Protein AF-0000000077142311 (afdb_homodimer)

Radius of gyration: 35.53 Å; Cα contacts (8 Å, |Δi|>4): 222; chains: 2; bounding box: 36×108×67 Å

Structure (mmCIF, N/CA/C/O backbone):
data_AF-0000000077142311-model_v1
#
loop_
_entity.id
_entity.type
_entity.pdbx_description
1 polymer 'Cell division protein ZapA'
#
loop_
_atom_site.group_PDB
_atom_site.id
_atom_site.type_symbol
_atom_site.label_atom_id
_atom_site.label_alt_id
_atom_site.label_comp_id
_atom_site.label_asym_id
_atom_site.label_entity_id
_atom_site.label_seq_id
_atom_site.pdbx_PDB_ins_code
_atom_site.Cartn_x
_atom_site.Cartn_y
_atom_site.Cartn_z
_atom_site.occupancy
_atom_site.B_iso_or_equiv
_atom_site.auth_seq_id
_atom_site.auth_comp_id
_atom_site.auth_asym_id
_atom_site.auth_atom_id
_atom_site.pdbx_PDB_model_num
ATOM 1 N N . MET A 1 1 ? -14.406 -30.891 8.492 1 47.28 1 MET A N 1
ATOM 2 C CA . MET A 1 1 ? -15.328 -30.344 7.5 1 47.28 1 MET A CA 1
ATOM 3 C C . MET A 1 1 ? -15.188 -31.078 6.168 1 47.28 1 MET A C 1
ATOM 5 O O . MET A 1 1 ? -14.109 -31.578 5.84 1 47.28 1 MET A O 1
ATOM 9 N N . GLU A 1 2 ? -16.188 -31.547 5.707 1 62.44 2 GLU A N 1
ATOM 10 C CA . GLU A 1 2 ? -16.156 -32.312 4.465 1 62.44 2 GLU A CA 1
ATOM 11 C C . GLU A 1 2 ? -15.633 -31.484 3.307 1 62.44 2 GLU A C 1
ATOM 13 O O . GLU A 1 2 ? -15.906 -30.281 3.227 1 62.44 2 GLU A O 1
ATOM 18 N N . LEU A 1 3 ? -14.5 -31.859 2.672 1 76.5 3 LEU A N 1
ATOM 19 C CA . LEU A 1 3 ? -13.969 -31.141 1.525 1 76.5 3 LEU A CA 1
ATOM 20 C C . LEU A 1 3 ? -14.992 -31.094 0.391 1 76.5 3 LEU A C 1
ATOM 22 O O . LEU A 1 3 ? -15.727 -32.062 0.173 1 76.5 3 LEU A O 1
ATOM 26 N N . ASN A 1 4 ? -15.289 -29.969 -0.163 1 83.31 4 ASN A N 1
ATOM 27 C CA . ASN A 1 4 ? -16.141 -29.781 -1.334 1 83.31 4 ASN A CA 1
ATOM 28 C C . ASN A 1 4 ? -15.469 -30.297 -2.604 1 83.31 4 ASN A C 1
ATOM 30 O O . ASN A 1 4 ? -14.258 -30.125 -2.783 1 83.31 4 ASN A O 1
ATOM 34 N N . LYS A 1 5 ? -16.281 -31.078 -3.32 1 90.31 5 LYS A N 1
ATOM 35 C CA . LYS A 1 5 ? -15.797 -31.562 -4.613 1 90.31 5 LYS A CA 1
ATOM 36 C C . LYS A 1 5 ? -16.281 -30.672 -5.746 1 90.31 5 LYS A C 1
ATOM 38 O O . LYS A 1 5 ? -17.469 -30.375 -5.852 1 90.31 5 LYS A O 1
ATOM 43 N N . VAL A 1 6 ? -15.352 -30.203 -6.52 1 90.94 6 VAL A N 1
ATOM 44 C CA . VAL A 1 6 ? -15.68 -29.344 -7.648 1 90.94 6 VAL A CA 1
ATOM 45 C C . VAL A 1 6 ? -15.078 -29.906 -8.93 1 90.94 6 VAL A C 1
ATOM 47 O O . VAL A 1 6 ? -13.898 -30.281 -8.961 1 90.94 6 VAL A O 1
ATOM 50 N N . THR A 1 7 ? -15.953 -30.094 -9.969 1 93.19 7 THR A N 1
ATOM 51 C CA . THR A 1 7 ? -15.469 -30.562 -11.266 1 93.19 7 THR A CA 1
ATOM 52 C C . THR A 1 7 ? -15.055 -29.391 -12.141 1 93.19 7 THR A C 1
ATOM 54 O O . THR A 1 7 ? -15.836 -28.453 -12.344 1 93.19 7 THR A O 1
ATOM 57 N N . VAL A 1 8 ? -13.781 -29.484 -12.609 1 92 8 VAL A N 1
ATOM 58 C CA . VAL A 1 8 ? -13.289 -28.406 -13.461 1 92 8 VAL A CA 1
ATOM 59 C C . VAL A 1 8 ? -12.656 -29 -14.719 1 92 8 VAL A C 1
ATOM 61 O O . VAL A 1 8 ? -12.305 -30.172 -14.75 1 92 8 VAL A O 1
ATOM 64 N N . ILE A 1 9 ? -12.695 -28.141 -15.781 1 91.94 9 ILE A N 1
ATOM 65 C CA . ILE A 1 9 ? -12.047 -28.531 -17.031 1 91.94 9 ILE A CA 1
ATOM 66 C C . ILE A 1 9 ? -10.797 -27.688 -17.234 1 91.94 9 ILE A C 1
ATOM 68 O O . ILE A 1 9 ? -10.875 -26.453 -17.297 1 91.94 9 ILE A O 1
ATOM 72 N N . ILE A 1 10 ? -9.648 -28.406 -17.266 1 91.19 10 ILE A N 1
ATOM 73 C CA . ILE A 1 10 ? -8.383 -27.719 -17.516 1 91.19 10 ILE A CA 1
ATOM 74 C C . ILE A 1 10 ? -7.688 -28.359 -18.719 1 91.19 10 ILE A C 1
ATOM 76 O O . ILE A 1 10 ? -7.441 -29.578 -18.719 1 91.19 10 ILE A O 1
ATOM 80 N N . ASN A 1 11 ? -7.32 -27.5 -19.703 1 87.88 11 ASN A N 1
ATOM 81 C CA . ASN A 1 11 ? -6.707 -27.953 -20.953 1 87.88 11 ASN A CA 1
ATOM 82 C C . ASN A 1 11 ? -7.465 -29.125 -21.547 1 87.88 11 ASN A C 1
ATOM 84 O O . ASN A 1 11 ? -6.859 -30.125 -21.953 1 87.88 11 ASN A O 1
ATOM 88 N N . GLY A 1 12 ? -8.766 -29.078 -21.531 1 86.81 12 GLY A N 1
ATOM 89 C CA . GLY A 1 12 ? -9.641 -30.047 -22.172 1 86.81 12 GLY A CA 1
ATOM 90 C C . GLY A 1 12 ? -9.836 -31.297 -21.344 1 86.81 12 GLY A C 1
ATOM 91 O O . GLY A 1 12 ? -10.594 -32.188 -21.734 1 86.81 12 GLY A O 1
ATOM 92 N N . ASN A 1 13 ? -9.195 -31.438 -20.203 1 88.75 13 ASN A N 1
ATOM 93 C CA . ASN A 1 13 ? -9.312 -32.594 -19.312 1 88.75 13 ASN A CA 1
ATOM 94 C C . ASN A 1 13 ? -10.164 -32.25 -18.078 1 88.75 13 ASN A C 1
ATOM 96 O O . ASN A 1 13 ? -10.062 -31.172 -17.531 1 88.75 13 ASN A O 1
ATOM 100 N N . GLU A 1 14 ? -10.906 -33.188 -17.75 1 91.88 14 GLU A N 1
ATOM 101 C CA . GLU A 1 14 ? -11.766 -33 -16.594 1 91.88 14 GLU A CA 1
ATOM 102 C C . GLU A 1 14 ? -11.062 -33.469 -15.312 1 91.88 14 GLU A C 1
ATOM 104 O O . GLU A 1 14 ? -10.438 -34.531 -15.289 1 91.88 14 GLU A O 1
ATOM 109 N N . TYR A 1 15 ? -11.164 -32.594 -14.258 1 89.38 15 TYR A N 1
ATOM 110 C CA . TYR A 1 15 ? -10.57 -32.875 -12.961 1 89.38 15 TYR A CA 1
ATOM 111 C C . TYR A 1 15 ? -11.578 -32.688 -11.836 1 89.38 15 TYR A C 1
ATOM 113 O O . TYR A 1 15 ? -12.391 -31.75 -11.883 1 89.38 15 TYR A O 1
ATOM 121 N N . ILE A 1 16 ? -11.453 -33.594 -10.883 1 90.69 16 ILE A N 1
ATOM 122 C CA . ILE A 1 16 ? -12.227 -33.406 -9.656 1 90.69 16 ILE A CA 1
ATOM 123 C C . ILE A 1 16 ? -11.312 -32.906 -8.539 1 90.69 16 ILE A C 1
ATOM 125 O O . ILE A 1 16 ? -10.391 -33.594 -8.117 1 90.69 16 ILE A O 1
ATOM 129 N N . LEU A 1 17 ? -11.594 -31.688 -8.133 1 88.88 17 LEU A N 1
ATOM 130 C CA . LEU A 1 17 ? -10.773 -31.078 -7.098 1 88.88 17 LEU A CA 1
ATOM 131 C C . LEU A 1 17 ? -11.492 -31.078 -5.754 1 88.88 17 LEU A C 1
ATOM 133 O O . LEU A 1 17 ? -12.695 -30.797 -5.684 1 88.88 17 LEU A O 1
ATOM 137 N N . LYS A 1 18 ? -10.797 -31.453 -4.723 1 87.5 18 LYS A N 1
ATOM 138 C CA . LYS A 1 18 ? -11.312 -31.391 -3.359 1 87.5 18 LYS A CA 1
ATOM 139 C C . LYS A 1 18 ? -10.711 -30.219 -2.594 1 87.5 18 LYS A C 1
ATOM 141 O O . LYS A 1 18 ? -9.484 -30.047 -2.586 1 87.5 18 LYS A O 1
ATOM 146 N N . SER A 1 19 ? -11.531 -29.438 -2.098 1 86.5 19 SER A N 1
ATOM 147 C CA . SER A 1 19 ? -11.031 -28.25 -1.412 1 86.5 19 SER A CA 1
ATOM 148 C C . SER A 1 19 ? -12 -27.781 -0.333 1 86.5 19 SER A C 1
ATOM 150 O O . SER A 1 19 ? -13.195 -28.078 -0.386 1 86.5 19 SER A O 1
ATOM 152 N N . ASP A 1 20 ? -11.477 -27.094 0.683 1 86.62 20 ASP A N 1
ATOM 153 C CA . ASP A 1 20 ? -12.312 -26.484 1.715 1 86.62 20 ASP A CA 1
ATOM 154 C C . ASP A 1 20 ? -12.742 -25.078 1.315 1 86.62 20 ASP A C 1
ATOM 156 O O . ASP A 1 20 ? -13.492 -24.422 2.039 1 86.62 20 ASP A O 1
ATOM 160 N N . TYR A 1 21 ? -12.344 -24.688 0.096 1 86.81 21 TYR A N 1
ATOM 161 C CA . TYR A 1 21 ? -12.695 -23.375 -0.406 1 86.81 21 TYR A CA 1
ATOM 162 C C . TYR A 1 21 ? -14.047 -23.391 -1.102 1 86.81 21 TYR A C 1
ATOM 164 O O . TYR A 1 21 ? -14.5 -24.438 -1.57 1 86.81 21 TYR A O 1
ATOM 172 N N . PRO A 1 22 ? -14.719 -22.219 -1.129 1 89.19 22 PRO A N 1
ATOM 173 C CA . PRO A 1 22 ? -15.953 -22.141 -1.912 1 89.19 22 PRO A CA 1
ATOM 174 C C . PRO A 1 22 ? -15.75 -22.531 -3.375 1 89.19 22 PRO A C 1
ATOM 176 O O . PRO A 1 22 ? -14.688 -22.266 -3.947 1 89.19 22 PRO A O 1
ATOM 179 N N . GLU A 1 23 ? -16.812 -23.109 -3.939 1 91.19 23 GLU A N 1
ATOM 180 C CA . GLU A 1 23 ? -16.766 -23.609 -5.309 1 91.19 23 GLU A CA 1
ATOM 181 C C . GLU A 1 23 ? -16.406 -22.5 -6.293 1 91.19 23 GLU A C 1
ATOM 183 O O . GLU A 1 23 ? -15.625 -22.719 -7.223 1 91.19 23 GLU A O 1
ATOM 188 N N . GLU A 1 24 ? -16.938 -21.344 -6.062 1 92.31 24 GLU A N 1
ATOM 189 C CA . GLU A 1 24 ? -16.703 -20.219 -6.961 1 92.31 24 GLU A CA 1
ATOM 190 C C . GLU A 1 24 ? -15.227 -19.875 -7.027 1 92.31 24 GLU A C 1
ATOM 192 O O . GLU A 1 24 ? -14.703 -19.578 -8.102 1 92.31 24 GLU A O 1
ATOM 197 N N . HIS A 1 25 ? -14.594 -19.953 -5.895 1 93.38 25 HIS A N 1
ATOM 198 C CA . HIS A 1 25 ? -13.164 -19.641 -5.824 1 93.38 25 HIS A CA 1
ATOM 199 C C . HIS A 1 25 ? -12.336 -20.672 -6.574 1 93.38 25 HIS A C 1
ATOM 201 O O . HIS A 1 25 ? -11.438 -20.328 -7.336 1 93.38 25 HIS A O 1
ATOM 207 N N . VAL A 1 26 ? -12.758 -21.906 -6.391 1 93.25 26 VAL A N 1
ATOM 208 C CA . VAL A 1 26 ? -12.047 -23 -7.039 1 93.25 26 VAL A CA 1
ATOM 209 C C . VAL A 1 26 ? -12.195 -22.891 -8.555 1 93.25 26 VAL A C 1
ATOM 211 O O . VAL A 1 26 ? -11.227 -23.062 -9.297 1 93.25 26 VAL A O 1
ATOM 214 N N . ILE A 1 27 ? -13.312 -22.562 -9.016 1 94.19 27 ILE A N 1
ATOM 215 C CA . ILE A 1 27 ? -13.594 -22.406 -10.438 1 94.19 27 ILE A CA 1
ATOM 216 C C . ILE A 1 27 ? -12.789 -21.25 -11.008 1 94.19 27 ILE A C 1
ATOM 218 O O . ILE A 1 27 ? -12.234 -21.359 -12.109 1 94.19 27 ILE A O 1
ATOM 222 N N . LYS A 1 28 ? -12.719 -20.219 -10.266 1 95.5 28 LYS A N 1
ATOM 223 C CA . LYS A 1 28 ? -11.945 -19.062 -10.688 1 95.5 28 LYS A CA 1
ATOM 224 C C . LYS A 1 28 ? -10.469 -19.422 -10.875 1 95.5 28 LYS A C 1
ATOM 226 O O . LYS A 1 28 ? -9.859 -19.031 -11.875 1 95.5 28 LYS A O 1
ATOM 231 N N . LEU A 1 29 ? -10 -20.094 -9.93 1 95.75 29 LEU A N 1
ATOM 232 C CA . LEU A 1 29 ? -8.609 -20.531 -10 1 95.75 29 LEU A CA 1
ATOM 233 C C . LEU A 1 29 ? -8.383 -21.453 -11.203 1 95.75 29 LEU A C 1
ATOM 235 O O . LEU A 1 29 ? -7.418 -21.266 -11.945 1 95.75 29 LEU A O 1
ATOM 239 N N . ALA A 1 30 ? -9.289 -22.406 -11.367 1 95.88 30 ALA A N 1
ATOM 240 C CA . ALA A 1 30 ? -9.18 -23.359 -12.477 1 95.88 30 ALA A CA 1
ATOM 241 C C . ALA A 1 30 ? -9.227 -22.641 -13.82 1 95.88 30 ALA A C 1
ATOM 243 O O . ALA A 1 30 ? -8.445 -22.953 -14.719 1 95.88 30 ALA A O 1
ATOM 244 N N . ASN A 1 31 ? -10.117 -21.719 -13.898 1 96.12 31 ASN A N 1
ATOM 245 C CA . ASN A 1 31 ? -10.242 -20.938 -15.125 1 96.12 31 ASN A CA 1
ATOM 246 C C . ASN A 1 31 ? -8.977 -20.156 -15.422 1 96.12 31 ASN A C 1
ATOM 248 O O . ASN A 1 31 ? -8.547 -20.062 -16.578 1 96.12 31 ASN A O 1
ATOM 252 N N . TYR A 1 32 ? -8.422 -19.547 -14.43 1 97.44 32 TYR A N 1
ATOM 253 C CA . TYR A 1 32 ? -7.191 -18.781 -14.594 1 97.44 32 TYR A CA 1
ATOM 254 C C . TYR A 1 32 ? -6.066 -19.672 -15.117 1 97.44 32 TYR A C 1
ATOM 256 O O . TYR A 1 32 ? -5.402 -19.328 -16.094 1 97.44 32 TYR A O 1
ATOM 264 N N . VAL A 1 33 ? -5.922 -20.812 -14.461 1 97.25 33 VAL A N 1
ATOM 265 C CA . VAL A 1 33 ? -4.871 -21.734 -14.859 1 97.25 33 VAL A CA 1
ATOM 266 C C . VAL A 1 33 ? -5.129 -22.234 -16.281 1 97.25 33 VAL A C 1
ATOM 268 O O . VAL A 1 33 ? -4.207 -22.312 -17.094 1 97.25 33 VAL A O 1
ATOM 271 N N . ASP A 1 34 ? -6.348 -22.594 -16.609 1 96.31 34 ASP A N 1
ATOM 272 C CA . ASP A 1 34 ? -6.723 -23.047 -17.938 1 96.31 34 ASP A CA 1
ATOM 273 C C . ASP A 1 34 ? -6.355 -22.016 -19 1 96.31 34 ASP A C 1
ATOM 275 O O . ASP A 1 34 ? -5.844 -22.359 -20.062 1 96.31 34 ASP A O 1
ATOM 279 N N . ASN A 1 35 ? -6.648 -20.781 -18.688 1 96.38 35 ASN A N 1
ATOM 280 C CA . ASN A 1 35 ? -6.34 -19.688 -19.625 1 96.38 35 ASN A CA 1
ATOM 281 C C . ASN A 1 35 ? -4.836 -19.562 -19.844 1 96.38 35 ASN A C 1
ATOM 283 O O . ASN A 1 35 ? -4.395 -19.344 -20.984 1 96.38 35 ASN A O 1
ATOM 287 N N . VAL A 1 36 ? -4.086 -19.625 -18.781 1 96.38 36 VAL A N 1
ATOM 288 C CA . VAL A 1 36 ? -2.633 -19.547 -18.891 1 96.38 36 VAL A CA 1
ATOM 289 C C . VAL A 1 36 ? -2.125 -20.672 -19.797 1 96.38 36 VAL A C 1
ATOM 291 O O . VAL A 1 36 ? -1.324 -20.422 -20.703 1 96.38 36 VAL A O 1
ATOM 294 N N . ILE A 1 37 ? -2.615 -21.828 -19.594 1 95.62 37 ILE A N 1
ATOM 295 C CA . ILE A 1 37 ? -2.188 -23 -20.344 1 95.62 37 ILE A CA 1
ATOM 296 C C . ILE A 1 37 ? -2.582 -22.844 -21.812 1 95.62 37 ILE A C 1
ATOM 298 O O . ILE A 1 37 ? -1.791 -23.141 -22.703 1 95.62 37 ILE A O 1
ATOM 302 N N . LYS A 1 38 ? -3.768 -22.422 -22.031 1 93.88 38 LYS A N 1
ATOM 303 C CA . LYS A 1 38 ? -4.25 -22.203 -23.391 1 93.88 38 LYS A CA 1
ATOM 304 C C . LYS A 1 38 ? -3.377 -21.203 -24.141 1 93.88 38 LYS A C 1
ATOM 306 O O . LYS A 1 38 ? -3.018 -21.422 -25.297 1 93.88 38 LYS A O 1
ATOM 311 N N . GLU A 1 39 ? -3.08 -20.172 -23.516 1 94.5 39 GLU A N 1
ATOM 312 C CA . GLU A 1 39 ? -2.211 -19.156 -24.109 1 94.5 39 GLU A CA 1
ATOM 313 C C . GLU A 1 39 ? -0.845 -19.75 -24.469 1 94.5 39 GLU A C 1
ATOM 315 O O . GLU A 1 39 ? -0.313 -19.484 -25.547 1 94.5 39 GLU A O 1
ATOM 320 N N . LEU A 1 40 ? -0.291 -20.516 -23.547 1 93.62 40 LEU A N 1
ATOM 321 C CA . LEU A 1 40 ? 1.007 -21.141 -23.766 1 93.62 40 LEU A CA 1
ATOM 322 C C . LEU A 1 40 ? 0.946 -22.125 -24.922 1 93.62 40 LEU A C 1
ATOM 324 O O . LEU A 1 40 ? 1.859 -22.172 -25.75 1 93.62 40 LEU A O 1
ATOM 328 N N . SER A 1 41 ? -0.11 -22.906 -24.922 1 91.69 41 SER A N 1
ATOM 329 C CA . SER A 1 41 ? -0.266 -23.922 -25.953 1 91.69 41 SER A CA 1
ATOM 330 C C . SER A 1 41 ? -0.372 -23.297 -27.344 1 91.69 41 SER A C 1
ATOM 332 O O . SER A 1 41 ? 0.065 -23.891 -28.328 1 91.69 41 SER A O 1
ATOM 334 N N . GLN A 1 42 ? -1.003 -22.156 -27.438 1 91.31 42 GLN A N 1
ATOM 335 C CA . GLN A 1 42 ? -1.135 -21.438 -28.688 1 91.31 42 GLN A CA 1
ATOM 336 C C . GLN A 1 42 ? 0.215 -20.906 -29.156 1 91.31 42 GLN A C 1
ATOM 338 O O . GLN A 1 42 ? 0.467 -20.828 -30.359 1 91.31 42 GLN A O 1
ATOM 343 N N . ASN A 1 43 ? 1.062 -20.594 -28.281 1 88.06 43 ASN A N 1
ATOM 344 C CA . ASN A 1 43 ? 2.354 -19.984 -28.594 1 88.06 43 ASN A CA 1
ATOM 345 C C . ASN A 1 43 ? 3.422 -21.047 -28.844 1 88.06 43 ASN A C 1
ATOM 347 O O . ASN A 1 43 ? 4.402 -20.797 -29.547 1 88.06 43 ASN A O 1
ATOM 351 N N . TYR A 1 44 ? 3.186 -22.156 -28.188 1 86.44 44 TYR A N 1
ATOM 352 C CA . TYR A 1 44 ? 4.148 -23.25 -28.297 1 86.44 44 TYR A CA 1
ATOM 353 C C . TYR A 1 44 ? 3.457 -24.547 -28.688 1 86.44 44 TYR A C 1
ATOM 355 O O . TYR A 1 44 ? 2.973 -25.281 -27.828 1 86.44 44 TYR A O 1
ATOM 363 N N . GLU A 1 45 ? 3.498 -24.953 -29.938 1 84.56 45 GLU A N 1
ATOM 364 C CA . GLU A 1 45 ? 2.732 -26.078 -30.469 1 84.56 45 GLU A CA 1
ATOM 365 C C . GLU A 1 45 ? 3.418 -27.406 -30.156 1 84.56 45 GLU A C 1
ATOM 367 O O . GLU A 1 45 ? 2.768 -28.453 -30.125 1 84.56 45 GLU A O 1
ATOM 372 N N . LYS A 1 46 ? 4.672 -27.312 -29.781 1 87.69 46 LYS A N 1
ATOM 373 C CA . LYS A 1 46 ? 5.402 -28.578 -29.703 1 87.69 46 LYS A CA 1
ATOM 374 C C . LYS A 1 46 ? 5.543 -29.031 -28.25 1 87.69 46 LYS A C 1
ATOM 376 O O . LYS A 1 46 ? 6.074 -30.109 -27.984 1 87.69 46 LYS A O 1
ATOM 381 N N . LEU A 1 47 ? 4.922 -28.344 -27.359 1 87.69 47 LEU A N 1
ATOM 382 C CA . LEU A 1 47 ? 5.121 -28.688 -25.953 1 87.69 47 LEU A CA 1
ATOM 383 C C . LEU A 1 47 ? 4.148 -29.781 -25.516 1 87.69 47 LEU A C 1
ATOM 385 O O . LEU A 1 47 ? 2.982 -29.781 -25.922 1 87.69 47 LEU A O 1
ATOM 389 N N . SER A 1 48 ? 4.672 -30.656 -24.766 1 88.69 48 SER A N 1
ATOM 390 C CA . SER A 1 48 ? 3.83 -31.688 -24.156 1 88.69 48 SER A CA 1
ATOM 391 C C . SER A 1 48 ? 2.934 -31.094 -23.078 1 88.69 48 SER A C 1
ATOM 393 O O . SER A 1 48 ? 3.158 -29.969 -22.625 1 88.69 48 SER A O 1
ATOM 395 N N . GLN A 1 49 ? 1.877 -31.844 -22.734 1 87.69 49 GLN A N 1
ATOM 396 C CA . GLN A 1 49 ? 0.983 -31.422 -21.656 1 87.69 49 GLN A CA 1
ATOM 397 C C . GLN A 1 49 ? 1.757 -31.156 -20.375 1 87.69 49 GLN A C 1
ATOM 399 O O . GLN A 1 49 ? 1.478 -30.188 -19.656 1 87.69 49 GLN A O 1
ATOM 404 N N . MET A 1 50 ? 2.688 -32 -20.094 1 88.31 50 MET A N 1
ATOM 405 C CA . MET A 1 50 ? 3.504 -31.859 -18.891 1 88.31 50 MET A CA 1
ATOM 406 C C . MET A 1 50 ? 4.324 -30.562 -18.953 1 88.31 50 MET A C 1
ATOM 408 O O . MET A 1 50 ? 4.391 -29.828 -17.969 1 88.31 50 MET A O 1
ATOM 412 N N . GLN A 1 51 ? 4.941 -30.359 -20.062 1 88.75 51 GLN A N 1
ATOM 413 C CA . GLN A 1 51 ? 5.734 -29.156 -20.25 1 88.75 51 GLN A CA 1
ATOM 414 C C . GLN A 1 51 ? 4.867 -27.906 -20.109 1 88.75 51 GLN A C 1
ATOM 416 O O . GLN A 1 51 ? 5.301 -26.906 -19.531 1 88.75 51 GLN A O 1
ATOM 421 N N . LEU A 1 52 ? 3.676 -27.953 -20.641 1 91.19 52 LEU A N 1
ATOM 422 C CA . LEU A 1 52 ? 2.748 -26.828 -20.547 1 91.19 52 LEU A CA 1
ATOM 423 C C . LEU A 1 52 ? 2.389 -26.531 -19.094 1 91.19 52 LEU A C 1
ATOM 425 O O . LEU A 1 52 ? 2.379 -25.375 -18.672 1 91.19 52 LEU A O 1
ATOM 429 N N . LEU A 1 53 ? 2.088 -27.562 -18.359 1 92.81 53 LEU A N 1
ATOM 430 C CA . LEU A 1 53 ? 1.741 -27.422 -16.938 1 92.81 53 LEU A CA 1
ATOM 431 C C . LEU A 1 53 ? 2.906 -26.828 -16.156 1 92.81 53 LEU A C 1
ATOM 433 O O . LEU A 1 53 ? 2.711 -25.953 -15.312 1 92.81 53 LEU A O 1
ATOM 437 N N . LEU A 1 54 ? 4.086 -27.281 -16.453 1 91.75 54 LEU A N 1
A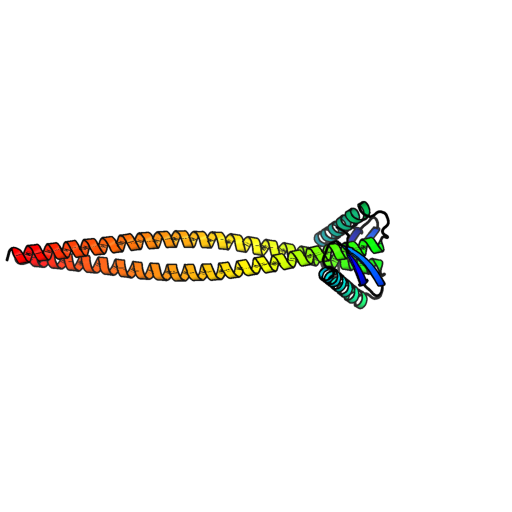TOM 438 C CA . LEU A 1 54 ? 5.277 -26.781 -15.773 1 91.75 54 LEU A CA 1
ATOM 439 C C . LEU A 1 54 ? 5.496 -25.312 -16.078 1 91.75 54 LEU A C 1
ATOM 441 O O . LEU A 1 54 ? 5.715 -24.5 -15.172 1 91.75 54 LEU A O 1
ATOM 445 N N . LEU A 1 55 ? 5.473 -24.969 -17.344 1 92.38 55 LEU A N 1
ATOM 446 C CA . LEU A 1 55 ? 5.66 -23.594 -17.766 1 92.38 55 LEU A CA 1
ATOM 447 C C . LEU A 1 55 ? 4.59 -22.688 -17.156 1 92.38 55 LEU A C 1
ATOM 449 O O . LEU A 1 55 ? 4.875 -21.547 -16.781 1 92.38 55 LEU A O 1
ATOM 453 N N . SER A 1 56 ? 3.348 -23.188 -17.125 1 95.56 56 SER A N 1
ATOM 454 C CA . SER A 1 56 ? 2.264 -22.438 -16.516 1 95.56 56 SER A CA 1
ATOM 455 C C . SER A 1 56 ? 2.562 -22.156 -15.047 1 95.56 56 SER A C 1
ATOM 457 O O . SER A 1 56 ? 2.379 -21.016 -14.578 1 95.56 56 SER A O 1
ATOM 459 N N . SER A 1 57 ? 3.014 -23.156 -14.32 1 96.62 57 SER A N 1
ATOM 460 C CA . SER A 1 57 ? 3.383 -22.984 -12.914 1 96.62 57 SER A CA 1
ATOM 461 C C . SER A 1 57 ? 4.477 -21.938 -12.75 1 96.62 57 SER A C 1
ATOM 463 O O . SER A 1 57 ? 4.398 -21.094 -11.859 1 96.62 57 SER A O 1
ATOM 465 N N . LEU A 1 58 ? 5.453 -22 -13.602 1 95.44 58 LEU A N 1
ATOM 466 C CA . LEU A 1 58 ? 6.562 -21.047 -13.555 1 95.44 58 LEU A CA 1
ATOM 467 C C . LEU A 1 58 ? 6.078 -19.625 -13.852 1 95.44 58 LEU A C 1
ATOM 469 O O . LEU A 1 58 ? 6.484 -18.688 -13.18 1 95.44 58 LEU A O 1
ATOM 473 N N . ASN A 1 59 ? 5.242 -19.516 -14.82 1 94.94 59 ASN A N 1
ATOM 474 C CA . ASN A 1 59 ? 4.699 -18.219 -15.188 1 94.94 59 ASN A CA 1
ATOM 475 C C . ASN A 1 59 ? 3.84 -17.641 -14.062 1 94.94 59 ASN A C 1
ATOM 477 O O . ASN A 1 59 ? 3.947 -16.453 -13.75 1 94.94 59 ASN A O 1
ATOM 481 N N . ILE A 1 60 ? 3.004 -18.453 -13.523 1 97.38 60 ILE A N 1
ATOM 482 C CA . ILE A 1 60 ? 2.158 -18.016 -12.422 1 97.38 60 ILE A CA 1
ATOM 483 C C . ILE A 1 60 ? 3.027 -17.625 -11.227 1 97.38 60 ILE A C 1
ATOM 485 O O . ILE A 1 60 ? 2.766 -16.641 -10.555 1 97.38 60 ILE A O 1
ATOM 489 N N . ALA A 1 61 ? 4.078 -18.406 -10.945 1 97.31 61 ALA A N 1
ATOM 490 C CA . ALA A 1 61 ? 5.031 -18.094 -9.883 1 97.31 61 ALA A CA 1
ATOM 491 C C . ALA A 1 61 ? 5.691 -16.734 -10.125 1 97.31 61 ALA A C 1
ATOM 493 O O . ALA A 1 61 ? 5.871 -15.953 -9.188 1 97.31 61 ALA A O 1
ATOM 494 N N . ASP A 1 62 ? 6.02 -16.469 -11.32 1 96.12 62 ASP A N 1
ATOM 495 C CA . ASP A 1 62 ? 6.613 -15.18 -11.68 1 96.12 62 ASP A CA 1
ATOM 496 C C . ASP A 1 62 ? 5.668 -14.023 -11.344 1 96.12 62 ASP A C 1
ATOM 498 O O . ASP A 1 62 ? 6.074 -13.039 -10.734 1 96.12 62 ASP A O 1
ATOM 502 N N . GLU A 1 63 ? 4.422 -14.18 -11.75 1 96.81 63 GLU A N 1
ATOM 503 C CA . GLU A 1 63 ? 3.412 -13.172 -11.445 1 96.81 63 GLU A CA 1
ATOM 504 C C . GLU A 1 63 ? 3.252 -12.992 -9.938 1 96.81 63 GLU A C 1
ATOM 506 O O . GLU A 1 63 ? 3.094 -11.875 -9.453 1 96.81 63 GLU A O 1
ATOM 511 N N . LEU A 1 64 ? 3.287 -14.078 -9.281 1 97.75 64 LEU A N 1
ATOM 512 C CA . LEU A 1 64 ? 3.189 -14.047 -7.824 1 97.75 64 LEU A CA 1
ATOM 513 C C . LEU A 1 64 ? 4.34 -13.25 -7.219 1 97.75 64 LEU A C 1
ATOM 515 O O . LEU A 1 64 ? 4.117 -12.383 -6.367 1 97.75 64 LEU A O 1
ATOM 519 N N . PHE A 1 65 ? 5.562 -13.516 -7.648 1 97.19 65 PHE A N 1
ATOM 520 C CA . PHE A 1 65 ? 6.73 -12.828 -7.113 1 97.19 65 PHE A CA 1
ATOM 521 C C . PHE A 1 65 ? 6.66 -11.336 -7.41 1 97.19 65 PHE A C 1
ATOM 523 O O . PHE A 1 65 ? 7.004 -10.516 -6.562 1 97.19 65 PHE A O 1
ATOM 530 N N . ILE A 1 66 ? 6.176 -11.023 -8.586 1 96.12 66 ILE A N 1
ATOM 531 C CA . ILE A 1 66 ? 6.004 -9.625 -8.961 1 96.12 66 ILE A CA 1
ATOM 532 C C . ILE A 1 66 ? 4.98 -8.969 -8.039 1 96.12 66 ILE A C 1
ATOM 534 O O . ILE A 1 66 ? 5.211 -7.871 -7.527 1 96.12 66 ILE A O 1
ATOM 538 N N . ALA A 1 67 ? 3.855 -9.656 -7.836 1 97.19 67 ALA A N 1
ATOM 539 C CA . ALA A 1 67 ? 2.805 -9.141 -6.965 1 97.19 67 ALA A CA 1
ATOM 540 C C . ALA A 1 67 ? 3.324 -8.93 -5.547 1 97.19 67 ALA A C 1
ATOM 542 O O . ALA A 1 67 ? 3.006 -7.922 -4.906 1 97.19 67 ALA A O 1
ATOM 543 N N . LYS A 1 68 ? 4.098 -9.836 -5.07 1 96.81 68 LYS A N 1
ATOM 544 C CA . LYS A 1 68 ? 4.652 -9.734 -3.725 1 96.81 68 LYS A CA 1
ATOM 545 C C . LYS A 1 68 ? 5.621 -8.562 -3.617 1 96.81 68 LYS A C 1
ATOM 547 O O . LYS A 1 68 ? 5.633 -7.852 -2.609 1 96.81 68 LYS A O 1
ATOM 552 N N . GLU A 1 69 ? 6.41 -8.398 -4.613 1 96.5 69 GLU A N 1
ATOM 553 C CA . GLU A 1 69 ? 7.324 -7.262 -4.633 1 96.5 69 GLU A CA 1
ATOM 554 C C . GLU A 1 69 ? 6.562 -5.938 -4.637 1 96.5 69 GLU A C 1
ATOM 556 O O . GLU A 1 69 ? 6.945 -4.996 -3.941 1 96.5 69 GLU A O 1
ATOM 561 N N . GLU A 1 70 ? 5.559 -5.898 -5.445 1 96.62 70 GLU A N 1
ATOM 562 C CA . GLU A 1 70 ? 4.703 -4.715 -5.473 1 96.62 70 GLU A CA 1
ATOM 563 C C . GLU A 1 70 ? 4.086 -4.445 -4.102 1 96.62 70 GLU A C 1
ATOM 565 O O . GLU A 1 70 ? 4.035 -3.299 -3.652 1 96.62 70 GLU A O 1
ATOM 570 N N . ASN A 1 71 ? 3.604 -5.461 -3.535 1 96.94 71 ASN A N 1
ATOM 571 C CA . ASN A 1 71 ? 3.037 -5.352 -2.195 1 96.94 71 ASN A CA 1
ATOM 572 C C . ASN A 1 71 ? 4.035 -4.742 -1.214 1 96.94 71 ASN A C 1
ATOM 574 O O . ASN A 1 71 ? 3.688 -3.842 -0.448 1 96.94 71 ASN A O 1
ATOM 578 N N . ASN A 1 72 ? 5.23 -5.219 -1.245 1 97 72 ASN A N 1
ATOM 579 C CA . ASN A 1 72 ? 6.273 -4.715 -0.359 1 97 72 ASN A CA 1
ATOM 580 C C . ASN A 1 72 ? 6.559 -3.238 -0.611 1 97 72 ASN A C 1
ATOM 582 O O . ASN A 1 72 ? 6.734 -2.467 0.332 1 97 72 ASN A O 1
ATOM 586 N N . ALA A 1 73 ? 6.613 -2.855 -1.84 1 97 73 ALA A N 1
ATOM 587 C CA . ALA A 1 73 ? 6.863 -1.463 -2.201 1 97 73 ALA A CA 1
ATOM 588 C C . ALA A 1 73 ? 5.75 -0.555 -1.69 1 97 73 ALA A C 1
ATOM 590 O O . ALA A 1 73 ? 6.016 0.51 -1.128 1 97 73 ALA A O 1
ATOM 591 N N . ILE A 1 74 ? 4.531 -0.988 -1.833 1 96.88 74 ILE A N 1
ATOM 592 C CA . ILE A 1 74 ? 3.381 -0.192 -1.416 1 96.88 74 ILE A CA 1
ATOM 593 C C . ILE A 1 74 ? 3.35 -0.09 0.107 1 96.88 74 ILE A C 1
ATOM 595 O O . ILE A 1 74 ? 3.031 0.966 0.658 1 96.88 74 ILE A O 1
ATOM 599 N N . LYS A 1 75 ? 3.691 -1.156 0.711 1 97 75 LYS A N 1
ATOM 600 C CA . LYS A 1 75 ? 3.725 -1.159 2.17 1 97 75 LYS A CA 1
ATOM 601 C C . LYS A 1 75 ? 4.762 -0.17 2.699 1 97 75 LYS A C 1
ATOM 603 O O . LYS A 1 75 ? 4.52 0.518 3.693 1 97 75 LYS A O 1
ATOM 608 N N . LYS A 1 76 ? 5.891 -0.144 2.076 1 97.56 76 LYS A N 1
ATOM 609 C CA . LYS A 1 76 ? 6.918 0.821 2.455 1 97.56 76 LYS A CA 1
ATOM 610 C C . LYS A 1 76 ? 6.414 2.252 2.293 1 97.56 76 LYS A C 1
ATOM 612 O O . LYS A 1 76 ? 6.641 3.098 3.162 1 97.56 76 LYS A O 1
ATOM 617 N N . GLU A 1 77 ? 5.773 2.482 1.173 1 97.19 77 GLU A N 1
ATOM 618 C CA . GLU A 1 77 ? 5.188 3.799 0.94 1 97.19 77 GLU A CA 1
ATOM 619 C C . GLU A 1 77 ? 4.148 4.137 2.006 1 97.19 77 GLU A C 1
ATOM 621 O O . GLU A 1 77 ? 4.098 5.266 2.496 1 97.19 77 GLU A O 1
ATOM 626 N N . LEU A 1 78 ? 3.346 3.209 2.293 1 96.88 78 LEU A N 1
ATOM 627 C CA . LEU A 1 78 ? 2.312 3.385 3.309 1 96.88 78 LEU A CA 1
ATOM 628 C C . LEU A 1 78 ? 2.928 3.766 4.648 1 96.88 78 LEU A C 1
ATOM 630 O O . LEU A 1 78 ? 2.443 4.676 5.324 1 96.88 78 LEU A O 1
ATOM 634 N N . LEU A 1 79 ? 3.979 3.08 5.02 1 97 79 LEU A N 1
ATOM 635 C CA . LEU A 1 79 ? 4.656 3.363 6.281 1 97 79 LEU A CA 1
ATOM 636 C C . LEU A 1 79 ? 5.215 4.781 6.289 1 97 79 LEU A C 1
ATOM 638 O O . LEU A 1 79 ? 5.102 5.488 7.293 1 97 79 LEU A O 1
ATOM 642 N N . SER A 1 80 ? 5.801 5.164 5.188 1 97.75 80 SER A N 1
ATOM 643 C CA . SER A 1 80 ? 6.34 6.516 5.066 1 97.75 80 SER A CA 1
ATOM 644 C C . SER A 1 80 ? 5.242 7.562 5.223 1 97.75 80 SER A C 1
ATOM 646 O O . SER A 1 80 ? 5.438 8.57 5.902 1 97.75 80 SER A O 1
ATOM 648 N N . LEU A 1 81 ? 4.113 7.359 4.637 1 97.06 81 LEU A N 1
ATOM 649 C CA . LEU A 1 81 ? 2.996 8.297 4.715 1 97.06 81 LEU A CA 1
ATOM 650 C C . LEU A 1 81 ? 2.451 8.375 6.137 1 97.06 81 LEU A C 1
ATOM 652 O O . LEU A 1 81 ? 2.084 9.461 6.602 1 97.06 81 LEU A O 1
ATOM 656 N N . LYS A 1 82 ? 2.42 7.242 6.793 1 97.62 82 LYS A N 1
ATOM 657 C CA . LYS A 1 82 ? 1.963 7.223 8.18 1 97.62 82 LYS A CA 1
ATOM 658 C C . LYS A 1 82 ? 2.875 8.062 9.07 1 97.62 82 LYS A C 1
ATOM 660 O O . LYS A 1 82 ? 2.398 8.789 9.945 1 97.62 82 LYS A O 1
ATOM 665 N N . VAL A 1 83 ? 4.164 7.969 8.859 1 98 83 VAL A N 1
ATOM 666 C CA . VAL A 1 83 ? 5.133 8.773 9.594 1 98 83 VAL A CA 1
ATOM 667 C C . VAL A 1 83 ? 4.902 10.258 9.305 1 98 83 VAL A C 1
ATOM 669 O O . VAL A 1 83 ? 4.867 11.078 10.227 1 98 83 VAL A O 1
ATOM 672 N N . GLU A 1 84 ? 4.73 10.578 8.008 1 98.25 84 GLU A N 1
ATOM 673 C CA . GLU A 1 84 ? 4.469 11.961 7.605 1 98.25 84 GLU A CA 1
ATOM 674 C C . GLU A 1 84 ? 3.201 12.492 8.266 1 98.25 84 GLU A C 1
ATOM 676 O O . GLU A 1 84 ? 3.168 13.641 8.711 1 98.25 84 GLU A O 1
ATOM 681 N N . LEU A 1 85 ? 2.189 11.719 8.273 1 97.88 85 LEU A N 1
ATOM 682 C CA . LEU A 1 85 ? 0.929 12.117 8.891 1 97.88 85 LEU A CA 1
ATOM 683 C C . LEU A 1 85 ? 1.128 12.445 10.367 1 97.88 85 LEU A C 1
ATOM 685 O O . LEU A 1 85 ? 0.588 13.438 10.867 1 97.88 85 LEU A O 1
ATOM 689 N N . GLU A 1 86 ? 1.897 11.633 11.023 1 98.19 86 GLU A N 1
ATOM 690 C CA . GLU A 1 86 ? 2.195 11.867 12.43 1 98.19 86 GLU A CA 1
ATOM 691 C C . GLU A 1 86 ? 2.934 13.188 12.625 1 98.19 86 GLU A C 1
ATOM 693 O O . GLU A 1 86 ? 2.652 13.93 13.57 1 98.19 86 GLU A O 1
ATOM 698 N N . GLU A 1 87 ? 3.875 13.422 11.766 1 98.25 87 GLU A N 1
ATOM 699 C CA . GLU A 1 87 ? 4.613 14.68 11.805 1 98.25 87 GLU A CA 1
ATOM 700 C C . GLU A 1 87 ? 3.682 15.875 11.602 1 98.25 87 GLU A C 1
ATOM 702 O O . GLU A 1 87 ? 3.799 16.891 12.297 1 98.25 87 GLU A O 1
ATOM 707 N N . LYS A 1 88 ? 2.791 15.773 10.641 1 98.5 88 LYS A N 1
ATOM 708 C CA . LYS A 1 88 ? 1.832 16.844 10.391 1 98.5 88 LYS A CA 1
ATOM 709 C C . LYS A 1 88 ? 0.924 17.062 11.602 1 98.5 88 LYS A C 1
ATOM 711 O O . LYS A 1 88 ? 0.614 18.188 11.961 1 98.5 88 LYS A O 1
ATOM 716 N N . ASN A 1 89 ? 0.484 16.016 12.25 1 98.56 89 ASN A N 1
ATOM 717 C CA . ASN A 1 89 ? -0.321 16.094 13.461 1 98.56 89 ASN A CA 1
ATOM 718 C C . ASN A 1 89 ? 0.422 16.828 14.578 1 98.56 89 ASN A C 1
ATOM 720 O O . ASN A 1 89 ? -0.163 17.641 15.289 1 98.56 89 ASN A O 1
ATOM 724 N N . ARG A 1 90 ? 1.705 16.516 14.727 1 98.56 90 ARG A N 1
ATOM 725 C CA . ARG A 1 90 ? 2.525 17.203 15.719 1 98.56 90 ARG A CA 1
ATOM 726 C C . ARG A 1 90 ? 2.619 18.703 15.422 1 98.56 90 ARG A C 1
ATOM 728 O O . ARG A 1 90 ? 2.473 19.531 16.328 1 98.56 90 ARG A O 1
ATOM 735 N N . TYR A 1 91 ? 2.818 19.031 14.18 1 98.75 91 TYR A N 1
ATOM 736 C CA . TYR A 1 91 ? 2.928 20.422 13.766 1 98.75 91 TYR A CA 1
ATOM 737 C C . TYR A 1 91 ? 1.619 21.172 14 1 98.75 91 TYR A C 1
ATOM 739 O O . TYR A 1 91 ? 1.623 22.328 14.445 1 98.75 91 TYR A O 1
ATOM 747 N N . ILE A 1 92 ? 0.561 20.5 13.68 1 98.75 92 ILE A N 1
ATOM 748 C CA . ILE A 1 92 ? -0.763 21.078 13.891 1 98.75 92 ILE A CA 1
ATOM 749 C C . ILE A 1 92 ? -0.956 21.406 15.367 1 98.75 92 ILE A C 1
ATOM 751 O O . ILE A 1 92 ? -1.376 22.516 15.711 1 98.75 92 ILE A O 1
ATOM 755 N N . LYS A 1 93 ? -0.599 20.5 16.219 1 98.75 93 LYS A N 1
ATOM 756 C CA . LYS A 1 93 ? -0.721 20.719 17.656 1 98.75 93 LYS A CA 1
ATOM 757 C C . LYS A 1 93 ? 0.11 21.922 18.094 1 98.75 93 LYS A C 1
ATOM 759 O O . LYS A 1 93 ? -0.353 22.75 18.891 1 98.75 93 LYS A O 1
ATOM 764 N N . GLN A 1 94 ? 1.312 22.016 17.594 1 98.75 94 GLN A N 1
ATOM 765 C CA . GLN A 1 94 ? 2.197 23.141 17.891 1 98.75 94 GLN A CA 1
ATOM 766 C C . GLN A 1 94 ? 1.579 24.469 17.438 1 98.75 94 GLN A C 1
ATOM 768 O O . GLN A 1 94 ? 1.579 25.438 18.188 1 98.75 94 GLN A O 1
ATOM 773 N N . LEU A 1 95 ? 1.068 24.469 16.25 1 98.62 95 LEU A N 1
ATOM 774 C CA . LEU A 1 95 ? 0.457 25.672 15.695 1 98.62 95 LEU A CA 1
ATOM 775 C C . LEU A 1 95 ? -0.759 26.094 16.516 1 98.62 95 LEU A C 1
ATOM 777 O O . LEU A 1 95 ? -0.953 27.281 16.797 1 98.62 95 LEU A O 1
ATOM 781 N N . GLU A 1 96 ? -1.571 25.094 16.875 1 98.75 96 GLU A N 1
ATOM 782 C CA . GLU A 1 96 ? -2.752 25.359 17.703 1 98.75 96 GLU A CA 1
ATOM 783 C C . GLU A 1 96 ? -2.365 25.969 19.047 1 98.75 96 GLU A C 1
ATOM 785 O O . GLU A 1 96 ? -3.012 26.906 19.516 1 98.75 96 GLU A O 1
ATOM 790 N N . GLU A 1 97 ? -1.325 25.391 19.672 1 98.69 97 GLU A N 1
ATOM 791 C CA . GLU A 1 97 ? -0.83 25.906 20.938 1 98.69 97 GLU A CA 1
ATOM 792 C C . GLU A 1 97 ? -0.308 27.328 20.797 1 98.69 97 GLU A C 1
ATOM 794 O O . GLU A 1 97 ? -0.633 28.203 21.609 1 98.69 97 GLU A O 1
ATOM 799 N N . GLU A 1 98 ? 0.507 27.625 19.766 1 98.75 98 GLU A N 1
ATOM 800 C CA . GLU A 1 98 ? 1.042 28.953 19.516 1 98.75 98 GLU A CA 1
ATOM 801 C C . GLU A 1 98 ? -0.078 29.953 19.25 1 98.75 98 GLU A C 1
ATOM 803 O O . GLU A 1 98 ? -0.027 31.094 19.734 1 98.75 98 GLU A O 1
ATOM 808 N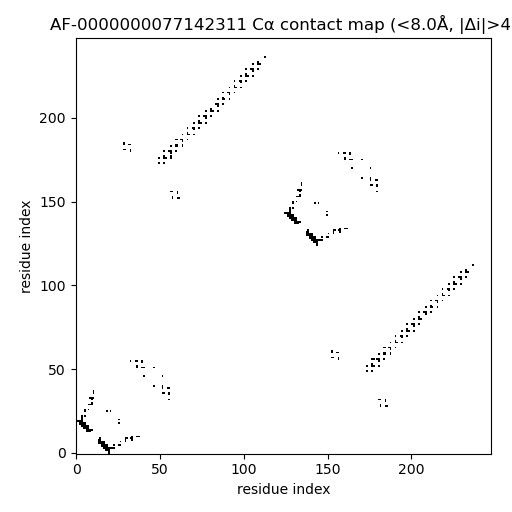 N . LEU A 1 99 ? -1.024 29.531 18.516 1 98.44 99 LEU A N 1
ATOM 809 C CA . LEU A 1 99 ? -2.172 30.375 18.219 1 98.44 99 LEU A CA 1
ATOM 810 C C . LEU A 1 99 ? -2.928 30.734 19.5 1 98.44 99 LEU A C 1
ATOM 812 O O . LEU A 1 99 ? -3.277 31.891 19.719 1 98.44 99 LEU A O 1
ATOM 816 N N . SER A 1 100 ? -3.18 29.719 20.297 1 98.75 100 SER A N 1
ATOM 817 C CA . SER A 1 100 ? -3.861 29.922 21.562 1 98.75 100 SER A CA 1
ATOM 818 C C . SER A 1 100 ? -3.107 30.922 22.438 1 98.75 100 SER A C 1
ATOM 820 O O . SER A 1 100 ? -3.705 31.844 22.984 1 98.75 100 SER A O 1
ATOM 822 N N . LYS A 1 101 ? -1.804 30.766 22.531 1 98.69 101 LYS A N 1
ATOM 823 C CA . LYS A 1 101 ? -0.958 31.656 23.328 1 98.69 101 LYS A CA 1
ATOM 824 C C . LYS A 1 101 ? -1.01 33.094 22.781 1 98.69 101 LYS A C 1
ATOM 826 O O . LYS A 1 101 ? -1.149 34.031 23.547 1 98.69 101 LYS A O 1
ATOM 831 N N . THR A 1 102 ? -0.925 33.219 21.5 1 98.5 102 THR A N 1
ATOM 832 C CA . THR A 1 102 ? -0.917 34.531 20.875 1 98.5 102 THR A CA 1
ATOM 833 C C . THR A 1 102 ? -2.266 35.219 21.062 1 98.5 102 THR A C 1
ATOM 835 O O . THR A 1 102 ? -2.324 36.438 21.281 1 98.5 102 THR A O 1
ATOM 838 N N . LYS A 1 103 ? -3.332 34.469 20.938 1 98.69 103 LYS A N 1
ATOM 839 C CA . LYS A 1 103 ? -4.672 35 21.172 1 98.69 103 LYS A CA 1
ATOM 840 C C . LYS A 1 103 ? -4.824 35.5 22.609 1 98.69 103 LYS A C 1
ATOM 842 O O . LYS A 1 103 ? -5.41 36.531 22.859 1 98.69 103 LYS A O 1
ATOM 847 N N . GLN A 1 104 ? -4.277 34.719 23.562 1 98.56 104 GLN A N 1
ATOM 848 C CA . GLN A 1 104 ? -4.316 35.094 24.969 1 98.56 104 GLN A CA 1
ATOM 849 C C . GLN A 1 104 ? -3.521 36.375 25.219 1 98.56 104 GLN A C 1
ATOM 851 O O . GLN A 1 104 ? -3.982 37.281 25.922 1 98.56 104 GLN A O 1
ATOM 856 N N . GLN A 1 105 ? -2.34 36.5 24.625 1 98.56 105 GLN A N 1
ATOM 857 C CA . GLN A 1 105 ? -1.513 37.688 24.719 1 98.56 105 GLN A CA 1
ATOM 858 C C . GLN A 1 105 ? -2.234 38.906 24.156 1 98.56 105 GLN A C 1
ATOM 860 O O . GLN A 1 105 ? -2.17 40 24.734 1 98.56 105 GLN A O 1
ATOM 865 N N . LEU A 1 106 ? -2.914 38.719 23.047 1 97.88 106 LEU A N 1
ATOM 866 C CA . LEU A 1 106 ? -3.691 39.812 22.438 1 97.88 106 LEU A CA 1
ATOM 867 C C . LEU A 1 106 ? -4.793 40.281 23.375 1 97.88 106 LEU A C 1
ATOM 869 O O . LEU A 1 106 ? -4.941 41.5 23.594 1 97.88 106 LEU A O 1
ATOM 873 N N . LEU A 1 107 ? -5.535 39.281 23.953 1 98.12 107 LEU A N 1
ATOM 874 C CA . LEU A 1 107 ? -6.609 39.594 24.875 1 98.12 107 LEU A CA 1
ATOM 875 C C . LEU A 1 107 ? -6.07 40.344 26.094 1 98.12 107 LEU A C 1
ATOM 877 O O . LEU A 1 107 ? -6.66 41.344 26.516 1 98.12 107 LEU A O 1
ATOM 881 N N . GLU A 1 108 ? -4.91 39.969 26.656 1 98.19 108 GLU A N 1
ATOM 882 C CA . GLU A 1 108 ? -4.285 40.625 27.812 1 98.19 108 GLU A CA 1
ATOM 883 C C . GLU A 1 108 ? -3.838 42.031 27.469 1 98.19 108 GLU A C 1
ATOM 885 O O . GLU A 1 108 ? -4.051 42.969 28.266 1 98.19 108 GLU A O 1
ATOM 890 N N . THR A 1 109 ? -3.285 42.219 26.297 1 97.5 109 THR A N 1
ATOM 891 C CA . THR A 1 109 ? -2.824 43.531 25.859 1 97.5 109 THR A CA 1
ATOM 892 C C . THR A 1 109 ? -4.004 44.469 25.688 1 97.5 109 THR A C 1
ATOM 894 O O . THR A 1 109 ? -3.928 45.656 26.062 1 97.5 109 THR A O 1
ATOM 897 N N . GLU A 1 110 ? -5.062 43.969 25.109 1 97.19 110 GLU A N 1
ATOM 898 C CA . GLU A 1 110 ? -6.277 44.75 24.938 1 97.19 110 GLU A CA 1
ATOM 899 C C . GLU A 1 110 ? -6.863 45.188 26.281 1 97.19 110 GLU A C 1
ATOM 901 O O . GLU A 1 110 ? -7.293 46.312 26.438 1 97.19 110 GLU A O 1
ATOM 906 N N . GLU A 1 111 ? -6.836 44.344 27.25 1 97.06 111 GLU A N 1
ATOM 907 C CA . GLU A 1 111 ? -7.359 44.625 28.594 1 97.06 111 GLU A CA 1
ATOM 908 C C . GLU A 1 111 ? -6.492 45.656 29.312 1 97.06 111 GLU A C 1
ATOM 910 O O . GLU A 1 111 ? -7.016 46.562 29.953 1 97.06 111 GLU A O 1
ATOM 915 N N . GLU A 1 112 ? -5.176 45.469 29.141 1 96.69 112 GLU A N 1
ATOM 916 C CA . GLU A 1 112 ? -4.254 46.438 29.734 1 96.69 112 GLU A CA 1
ATOM 917 C C . GLU A 1 112 ? -4.469 47.812 29.141 1 96.69 112 GLU A C 1
ATOM 919 O O . GLU A 1 112 ? -4.473 48.812 29.875 1 96.69 112 GLU A O 1
ATOM 924 N N . PHE A 1 113 ? -4.688 47.906 27.891 1 93.62 113 PHE A N 1
ATOM 925 C CA . PHE A 1 113 ? -4.93 49.188 27.203 1 93.62 113 PHE A CA 1
ATOM 926 C C . PHE A 1 113 ? -6.238 49.812 27.672 1 93.62 113 PHE A C 1
ATOM 928 O O . PHE A 1 113 ? -6.281 51 28 1 93.62 113 PHE A O 1
ATOM 935 N N . ARG A 1 114 ? -7.262 48.938 27.781 1 95 114 ARG A N 1
ATOM 936 C CA . ARG A 1 114 ? -8.57 49.375 28.234 1 95 114 ARG A CA 1
ATOM 937 C C . ARG A 1 114 ? -8.477 49.938 29.656 1 95 114 ARG A C 1
ATOM 939 O O . ARG A 1 114 ? -9 51.031 29.938 1 95 114 ARG A O 1
ATOM 946 N N . GLN A 1 115 ? -7.762 49.312 30.594 1 94.62 115 GLN A N 1
ATOM 947 C CA . GLN A 1 115 ? -7.598 49.719 31.969 1 94.62 115 GLN A CA 1
ATOM 948 C C . GLN A 1 115 ? -6.848 51.062 32.062 1 94.62 115 GLN A C 1
ATOM 950 O O . GLN A 1 115 ? -7.195 51.938 32.844 1 94.62 115 GLN A O 1
ATOM 955 N N . PHE A 1 116 ? -5.863 51.156 31.203 1 91.88 116 PHE A N 1
ATOM 956 C CA . PHE A 1 116 ? -5.078 52.375 31.156 1 91.88 116 PHE A CA 1
ATOM 957 C C . PHE A 1 116 ? -5.945 53.562 30.734 1 91.88 116 PHE A C 1
ATOM 959 O O . PHE A 1 116 ? -5.887 54.625 31.344 1 91.88 116 PHE A O 1
ATOM 966 N N . ILE A 1 117 ? -6.777 53.438 29.797 1 90.56 117 ILE A N 1
ATOM 967 C CA . ILE A 1 117 ? -7.664 54.469 29.297 1 90.56 117 ILE A CA 1
ATOM 968 C C . ILE A 1 117 ? -8.672 54.844 30.375 1 90.56 117 ILE A C 1
ATOM 970 O O . ILE A 1 117 ? -8.922 56.031 30.609 1 90.56 117 ILE A O 1
ATOM 974 N N . GLU A 1 118 ? -9.227 53.906 31.062 1 91.56 118 GLU A N 1
ATOM 975 C CA . GLU A 1 118 ? -10.227 54.125 32.094 1 91.56 118 GLU A CA 1
ATOM 976 C C . GLU A 1 118 ? -9.633 54.906 33.281 1 91.56 118 GLU A C 1
ATOM 978 O O . GLU A 1 118 ? -10.281 55.781 33.812 1 91.56 118 GLU A O 1
ATOM 983 N N . THR A 1 119 ? -8.469 54.656 33.688 1 88.81 119 THR A N 1
ATOM 984 C CA . THR A 1 119 ? -7.781 55.344 34.781 1 88.81 119 THR A CA 1
ATOM 985 C C . THR A 1 119 ? -7.504 56.812 34.438 1 88.81 119 THR A C 1
ATOM 987 O O . THR A 1 119 ? -7.625 57.688 35.281 1 88.81 119 THR A O 1
ATOM 990 N N . PHE A 1 120 ? -7.242 57.125 33.25 1 81.62 120 PHE A N 1
ATOM 991 C CA . PHE A 1 120 ? -6.98 58.5 32.781 1 81.62 120 PHE A CA 1
ATOM 992 C C . PHE A 1 120 ? -8.273 59.312 32.719 1 81.62 120 PHE A C 1
ATOM 994 O O . PHE A 1 120 ? -8.289 60.5 33.062 1 81.62 120 PHE A O 1
ATOM 1001 N N . ASP A 1 121 ? -9.297 58.75 32.281 1 81.75 121 ASP A N 1
ATOM 1002 C CA . ASP A 1 121 ? -10.594 59.438 32.188 1 81.75 121 ASP A CA 1
ATOM 1003 C C . ASP A 1 121 ? -11.141 59.75 33.562 1 81.75 121 ASP A C 1
ATOM 1005 O O . ASP A 1 121 ? -11.773 60.812 33.75 1 81.75 121 ASP A O 1
ATOM 1009 N N . GLU A 1 122 ? -10.992 58.969 34.562 1 79.25 122 GLU A N 1
ATOM 1010 C CA . GLU A 1 122 ? -11.477 59.219 35.906 1 79.25 122 GLU A CA 1
ATOM 1011 C C . GLU A 1 122 ? -10.664 60.312 36.594 1 79.25 122 GLU A C 1
ATOM 1013 O O . GLU A 1 122 ? -11.164 61 37.469 1 79.25 122 GLU A O 1
ATOM 1018 N N . GLU A 1 123 ? -9.445 60.5 36.344 1 69.19 123 GLU A N 1
ATOM 1019 C CA . GLU A 1 123 ? -8.594 61.5 36.969 1 69.19 123 GLU A CA 1
ATOM 1020 C C . GLU A 1 123 ? -8.758 62.844 36.281 1 69.19 123 GLU A C 1
ATOM 1022 O O . GLU A 1 123 ? -8.258 63.875 36.75 1 69.19 123 GLU A O 1
ATOM 1027 N N . LYS A 1 124 ? -9.469 62.906 35.156 1 59.75 124 LYS A N 1
ATOM 1028 C CA . LYS A 1 124 ? -9.914 64.188 34.656 1 59.75 124 LYS A CA 1
ATOM 1029 C C . LYS A 1 124 ? -11.227 64.625 35.281 1 59.75 124 LYS A C 1
ATOM 1031 O O . LYS A 1 124 ? -12.078 63.781 35.594 1 59.75 124 LYS A O 1
ATOM 1036 N N . MET B 1 1 ? 17.156 -10.414 -28.938 1 47.47 1 MET B N 1
ATOM 1037 C CA . MET B 1 1 ? 18.047 -10.781 -27.844 1 47.47 1 MET B CA 1
ATOM 1038 C C . MET B 1 1 ? 18.047 -12.289 -27.625 1 47.47 1 MET B C 1
ATOM 1040 O O . MET B 1 1 ? 17.031 -12.945 -27.859 1 47.47 1 MET B O 1
ATOM 1044 N N . GLU B 1 2 ? 19.109 -12.867 -27.688 1 62.44 2 GLU B N 1
ATOM 1045 C CA . GLU B 1 2 ? 19.219 -14.312 -27.531 1 62.44 2 GLU B CA 1
ATOM 1046 C C . GLU B 1 2 ? 18.672 -14.773 -26.188 1 62.44 2 GLU B C 1
ATOM 1048 O O . GLU B 1 2 ? 18.859 -14.086 -25.172 1 62.44 2 GLU B O 1
ATOM 1053 N N . LEU B 1 3 ? 17.609 -15.594 -26.156 1 76.56 3 LEU B N 1
ATOM 1054 C CA . LEU B 1 3 ? 17.078 -16.109 -24.906 1 76.56 3 LEU B CA 1
ATOM 1055 C C . LEU B 1 3 ? 18.125 -16.891 -24.125 1 76.56 3 LEU B C 1
ATOM 1057 O O . LEU B 1 3 ? 18.953 -17.594 -24.734 1 76.56 3 LEU B O 1
ATOM 1061 N N . ASN B 1 4 ? 18.359 -16.625 -22.906 1 83.31 4 ASN B N 1
ATOM 1062 C CA . ASN B 1 4 ? 19.234 -17.375 -22 1 83.31 4 ASN B CA 1
ATOM 1063 C C . ASN B 1 4 ? 18.672 -18.75 -21.688 1 83.31 4 ASN B C 1
ATOM 1065 O O . ASN B 1 4 ? 17.469 -18.906 -21.484 1 83.31 4 ASN B O 1
ATOM 1069 N N . LYS B 1 5 ? 19.578 -19.719 -21.844 1 90.25 5 LYS B N 1
ATOM 1070 C CA . LYS B 1 5 ? 19.203 -21.078 -21.469 1 90.25 5 LYS B CA 1
ATOM 1071 C C . LYS B 1 5 ? 19.641 -21.406 -20.047 1 90.25 5 LYS B C 1
ATOM 1073 O O . LYS B 1 5 ? 20.812 -21.203 -19.688 1 90.25 5 LYS B O 1
ATOM 1078 N N . VAL B 1 6 ? 18.719 -21.828 -19.266 1 90.94 6 VAL B N 1
ATOM 1079 C CA . VAL B 1 6 ? 19.016 -22.172 -17.875 1 90.94 6 VAL B CA 1
ATOM 1080 C C . VAL B 1 6 ? 18.516 -23.594 -17.578 1 90.94 6 VAL B C 1
ATOM 1082 O O . VAL B 1 6 ? 17.391 -23.953 -17.922 1 90.94 6 VAL B O 1
ATOM 1085 N N . THR B 1 7 ? 19.453 -24.453 -17.062 1 93.12 7 THR B N 1
ATOM 1086 C CA . THR B 1 7 ? 19.078 -25.812 -16.688 1 93.12 7 THR B CA 1
ATOM 1087 C C . THR B 1 7 ? 18.594 -25.844 -15.234 1 93.12 7 THR B C 1
ATOM 1089 O O . THR B 1 7 ? 19.297 -25.375 -14.328 1 93.12 7 THR B O 1
ATOM 1092 N N . VAL B 1 8 ? 17.375 -26.391 -15.086 1 92 8 VAL B N 1
ATOM 1093 C CA . VAL B 1 8 ? 16.812 -26.469 -13.734 1 92 8 VAL B CA 1
ATOM 1094 C C . VAL B 1 8 ? 16.297 -27.891 -13.477 1 92 8 VAL B C 1
ATOM 1096 O O . VAL B 1 8 ? 16.062 -28.656 -14.414 1 92 8 VAL B O 1
ATOM 1099 N N . ILE B 1 9 ? 16.312 -28.219 -12.156 1 91.94 9 ILE 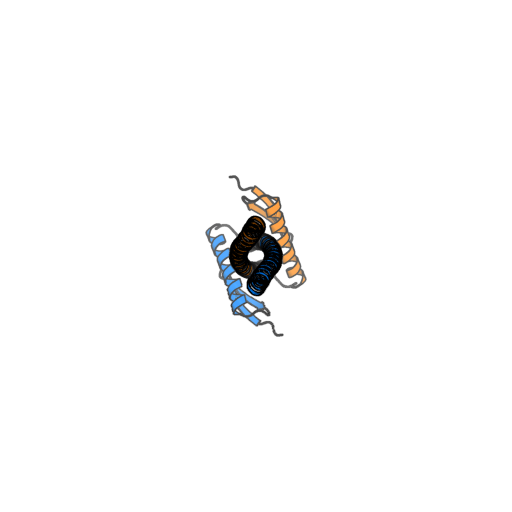B N 1
ATOM 1100 C CA . ILE B 1 9 ? 15.766 -29.516 -11.75 1 91.94 9 ILE B CA 1
ATOM 1101 C C . ILE B 1 9 ? 14.453 -29.297 -11 1 91.94 9 ILE B C 1
ATOM 1103 O O . ILE B 1 9 ? 14.414 -28.594 -9.984 1 91.94 9 ILE B O 1
ATOM 1107 N N . ILE B 1 10 ? 13.383 -29.859 -11.602 1 91.12 10 ILE B N 1
ATOM 1108 C CA . ILE B 1 10 ? 12.078 -29.781 -10.961 1 91.12 10 ILE B CA 1
ATOM 1109 C C . ILE B 1 10 ? 11.508 -31.188 -10.781 1 91.12 10 ILE B C 1
ATOM 1111 O O . ILE B 1 10 ? 11.367 -31.922 -11.75 1 91.12 10 ILE B O 1
ATOM 1115 N N . ASN B 1 11 ? 11.125 -31.484 -9.5 1 87.88 11 ASN B N 1
ATOM 1116 C CA . ASN B 1 11 ? 10.625 -32.812 -9.141 1 87.88 11 ASN B CA 1
ATOM 1117 C C . ASN B 1 11 ? 11.516 -33.906 -9.68 1 87.88 11 ASN B C 1
ATOM 1119 O O . ASN B 1 11 ? 11.023 -34.875 -10.25 1 87.88 11 ASN B O 1
ATOM 1123 N N . GLY B 1 12 ? 12.805 -33.75 -9.602 1 86.81 12 GLY B N 1
ATOM 1124 C CA . GLY B 1 12 ? 13.805 -34.75 -9.953 1 86.81 12 GLY B CA 1
ATOM 1125 C C . GLY B 1 12 ? 14.07 -34.812 -11.445 1 86.81 12 GLY B C 1
ATOM 1126 O O . GLY B 1 12 ? 14.93 -35.594 -11.891 1 86.81 12 GLY B O 1
ATOM 1127 N N . ASN B 1 13 ? 13.375 -34.062 -12.258 1 88.81 13 ASN B N 1
ATOM 1128 C CA . ASN B 1 13 ? 13.562 -34.031 -13.711 1 88.81 13 ASN B CA 1
ATOM 1129 C C . ASN B 1 13 ? 14.305 -32.781 -14.156 1 88.81 13 ASN B C 1
ATOM 1131 O O . ASN B 1 13 ? 14.078 -31.688 -13.617 1 88.81 13 ASN B O 1
ATOM 1135 N N . GLU B 1 14 ? 15.117 -32.969 -15.078 1 91.94 14 GLU B N 1
ATOM 1136 C CA . GLU B 1 14 ? 15.891 -31.859 -15.594 1 91.94 14 GLU B CA 1
ATOM 1137 C C . GLU B 1 14 ? 15.172 -31.172 -16.75 1 91.94 14 GLU B C 1
ATOM 1139 O O . GLU B 1 14 ? 14.648 -31.844 -17.641 1 91.94 14 GLU B O 1
ATOM 1144 N N . TYR B 1 15 ? 15.141 -29.812 -16.703 1 89.44 15 TYR B N 1
ATOM 1145 C CA . TYR B 1 15 ? 14.508 -29.016 -17.734 1 89.44 15 TYR B CA 1
ATOM 1146 C C . TYR B 1 15 ? 15.438 -27.906 -18.203 1 89.44 15 TYR B C 1
ATOM 1148 O O . TYR B 1 15 ? 16.156 -27.312 -17.406 1 89.44 15 TYR B O 1
ATOM 1156 N N . ILE B 1 16 ? 15.375 -27.688 -19.5 1 90.75 16 ILE B N 1
ATOM 1157 C CA . ILE B 1 16 ? 16.062 -26.531 -20.062 1 90.75 16 ILE B CA 1
ATOM 1158 C C . ILE B 1 16 ? 15.062 -25.422 -20.391 1 90.75 16 ILE B C 1
ATOM 1160 O O . ILE B 1 16 ? 14.195 -25.594 -21.234 1 90.75 16 ILE B O 1
ATOM 1164 N N . LEU B 1 17 ? 15.195 -24.359 -19.672 1 88.88 17 LEU B N 1
ATOM 1165 C CA . LEU B 1 17 ? 14.273 -23.25 -19.844 1 88.88 17 LEU B CA 1
ATOM 1166 C C . LEU B 1 17 ? 14.93 -22.109 -20.625 1 88.88 17 LEU B C 1
ATOM 1168 O O . LEU B 1 17 ? 16.094 -21.781 -20.375 1 88.88 17 LEU B O 1
ATOM 1172 N N . LYS B 1 18 ? 14.227 -21.578 -21.578 1 87.5 18 LYS B N 1
ATOM 1173 C CA . LYS B 1 18 ? 14.672 -20.391 -22.312 1 87.5 18 LYS B CA 1
ATOM 1174 C C . LYS B 1 18 ? 13.93 -19.141 -21.859 1 87.5 18 LYS B C 1
ATOM 1176 O O . LYS B 1 18 ? 12.695 -19.141 -21.781 1 87.5 18 LYS B O 1
ATOM 1181 N N . SER B 1 19 ? 14.656 -18.203 -21.484 1 86.38 19 SER B N 1
ATOM 1182 C CA . SER B 1 19 ? 14.008 -17 -20.969 1 86.38 19 SER B CA 1
ATOM 1183 C C . SER B 1 19 ? 14.875 -15.766 -21.203 1 86.38 19 SER B C 1
ATOM 1185 O O . SER B 1 19 ? 16.094 -15.875 -21.359 1 86.38 19 SER B O 1
ATOM 1187 N N . ASP B 1 20 ? 14.227 -14.602 -21.297 1 86.5 20 ASP B N 1
ATOM 1188 C CA . ASP B 1 20 ? 14.945 -13.336 -21.391 1 86.5 20 ASP B CA 1
ATOM 1189 C C . ASP B 1 20 ? 15.266 -12.766 -20.016 1 86.5 20 ASP B C 1
ATOM 1191 O O . ASP B 1 20 ? 15.922 -11.734 -19.891 1 86.5 20 ASP B O 1
ATOM 1195 N N . TYR B 1 21 ? 14.875 -13.539 -18.969 1 86.75 21 TYR B N 1
ATOM 1196 C CA . TYR B 1 21 ? 15.125 -13.109 -17.609 1 86.75 21 TYR B CA 1
ATOM 1197 C C . TYR B 1 21 ? 16.516 -13.555 -17.141 1 86.75 21 TYR B C 1
ATOM 1199 O O . TYR B 1 21 ? 17.062 -14.516 -17.672 1 86.75 21 TYR B O 1
ATOM 1207 N N . PRO B 1 22 ? 17.094 -12.82 -16.172 1 89.19 22 PRO B N 1
ATOM 1208 C CA . PRO B 1 22 ? 18.344 -13.281 -15.57 1 89.19 22 PRO B CA 1
ATOM 1209 C C . PRO B 1 22 ? 18.25 -14.695 -15.016 1 89.19 22 PRO B C 1
ATOM 1211 O O . PRO B 1 22 ? 17.203 -15.102 -14.516 1 89.19 22 PRO B O 1
ATOM 1214 N N . GLU B 1 23 ? 19.375 -15.391 -15.086 1 91.25 23 GLU B N 1
ATOM 1215 C CA . GLU B 1 23 ? 19.453 -16.781 -14.664 1 91.25 23 GLU B CA 1
ATOM 1216 C C . GLU B 1 23 ? 19.031 -16.938 -13.203 1 91.25 23 GLU B C 1
ATOM 1218 O O . GLU B 1 23 ? 18.328 -17.891 -12.859 1 91.25 23 GLU B O 1
ATOM 1223 N N . GLU B 1 24 ? 19.453 -16.016 -12.398 1 92.31 24 GLU B N 1
ATOM 1224 C CA . GLU B 1 24 ? 19.156 -16.094 -10.969 1 92.31 24 GLU B CA 1
ATOM 1225 C C . GLU B 1 24 ? 17.656 -16.078 -10.711 1 92.31 24 GLU B C 1
ATOM 1227 O O . GLU B 1 24 ? 17.156 -16.797 -9.852 1 92.31 24 GLU B O 1
ATOM 1232 N N . HIS B 1 25 ? 16.969 -15.273 -11.5 1 93.38 25 HIS B N 1
ATOM 1233 C CA . HIS B 1 25 ? 15.523 -15.172 -11.352 1 93.38 25 HIS B CA 1
ATOM 1234 C C . HIS B 1 25 ? 14.836 -16.469 -11.773 1 93.38 25 HIS B C 1
ATOM 1236 O O . HIS B 1 25 ? 13.945 -16.953 -11.078 1 93.38 25 HIS B O 1
ATOM 1242 N N . VAL B 1 26 ? 15.344 -17.016 -12.836 1 93.19 26 VAL B N 1
ATOM 1243 C CA . VAL B 1 26 ? 14.766 -18.25 -13.352 1 93.19 26 VAL B CA 1
ATOM 1244 C C . VAL B 1 26 ? 14.977 -19.375 -12.352 1 93.19 26 VAL B C 1
ATOM 1246 O O . VAL B 1 26 ? 14.062 -20.172 -12.086 1 93.19 26 VAL B O 1
ATOM 1249 N N . ILE B 1 27 ? 16.078 -19.453 -11.758 1 94.12 27 ILE B N 1
ATOM 1250 C CA . ILE B 1 27 ? 16.422 -20.469 -10.773 1 94.12 27 ILE B CA 1
ATOM 1251 C C . ILE B 1 27 ? 15.531 -20.312 -9.539 1 94.12 27 ILE B C 1
ATOM 1253 O O . ILE B 1 27 ? 15.039 -21.297 -8.984 1 94.12 27 ILE B O 1
ATOM 1257 N N . LYS B 1 28 ? 15.344 -19.094 -9.164 1 95.5 28 LYS B N 1
ATOM 1258 C CA . LYS B 1 28 ? 14.484 -18.812 -8.016 1 95.5 28 LYS B CA 1
ATOM 1259 C C . LYS B 1 28 ? 13.062 -19.312 -8.258 1 95.5 28 LYS B C 1
ATOM 1261 O O . LYS B 1 28 ? 12.461 -19.938 -7.383 1 95.5 28 LYS B O 1
ATOM 1266 N N . LEU B 1 29 ? 12.602 -19.016 -9.391 1 95.75 29 LEU B N 1
ATOM 1267 C CA . LEU B 1 29 ? 11.266 -19.453 -9.758 1 95.75 29 LEU B CA 1
ATOM 1268 C C .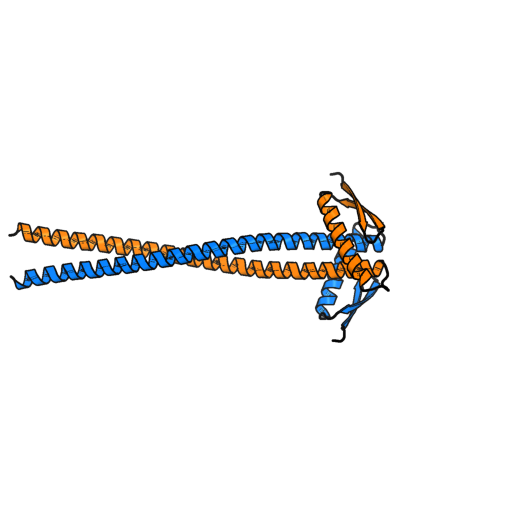 LEU B 1 29 ? 11.18 -20.984 -9.773 1 95.75 29 LEU B C 1
ATOM 1270 O O . LEU B 1 29 ? 10.234 -21.562 -9.227 1 95.75 29 LEU B O 1
ATOM 1274 N N . ALA B 1 30 ? 12.172 -21.609 -10.406 1 95.88 30 ALA B N 1
ATOM 1275 C CA . ALA B 1 30 ? 12.211 -23.062 -10.5 1 95.88 30 ALA B CA 1
ATOM 1276 C C . ALA B 1 30 ? 12.25 -23.703 -9.117 1 95.88 30 ALA B C 1
ATOM 1278 O O . ALA B 1 30 ? 11.547 -24.688 -8.859 1 95.88 30 ALA B O 1
ATOM 1279 N N . ASN B 1 31 ? 13.055 -23.125 -8.297 1 96.12 31 ASN B N 1
ATOM 1280 C CA . ASN B 1 31 ? 13.172 -23.641 -6.93 1 96.12 31 ASN B CA 1
ATOM 1281 C C . ASN B 1 31 ? 11.844 -23.516 -6.18 1 96.12 31 ASN B C 1
ATOM 1283 O O . ASN B 1 31 ? 11.469 -24.422 -5.43 1 96.12 31 ASN B O 1
ATOM 1287 N N . TYR B 1 32 ? 11.188 -22.422 -6.328 1 97.44 32 TYR B N 1
ATOM 1288 C CA . TYR B 1 32 ? 9.898 -22.219 -5.676 1 97.44 32 TYR B CA 1
ATOM 1289 C C . TYR B 1 32 ? 8.891 -23.266 -6.125 1 97.44 32 TYR B C 1
ATOM 1291 O O . TYR B 1 32 ? 8.242 -23.906 -5.293 1 97.44 32 TYR B O 1
ATOM 1299 N N . VAL B 1 33 ? 8.82 -23.438 -7.418 1 97.25 33 VAL B N 1
ATOM 1300 C CA . VAL B 1 33 ? 7.883 -24.406 -7.973 1 97.25 33 VAL B CA 1
ATOM 1301 C C . VAL B 1 33 ? 8.258 -25.812 -7.508 1 97.25 33 VAL B C 1
ATOM 1303 O O . VAL B 1 33 ? 7.387 -26.594 -7.121 1 97.25 33 VAL B O 1
ATOM 1306 N N . ASP B 1 34 ? 9.523 -26.156 -7.547 1 96.31 34 ASP B N 1
ATOM 1307 C CA . ASP B 1 34 ? 10.008 -27.469 -7.082 1 96.31 34 ASP B CA 1
ATOM 1308 C C . ASP B 1 34 ? 9.594 -27.719 -5.637 1 96.31 34 ASP B C 1
ATOM 1310 O O . ASP B 1 34 ? 9.172 -28.828 -5.293 1 96.31 34 ASP B O 1
ATOM 1314 N N . ASN B 1 35 ? 9.742 -26.703 -4.82 1 96.38 35 ASN B N 1
ATOM 1315 C CA . ASN B 1 35 ? 9.375 -26.828 -3.414 1 96.38 35 ASN B CA 1
ATOM 1316 C C . ASN B 1 35 ? 7.879 -27.078 -3.244 1 96.38 35 ASN B C 1
ATOM 1318 O O . ASN B 1 35 ? 7.473 -27.891 -2.412 1 96.38 35 ASN B O 1
ATOM 1322 N N . VAL B 1 36 ? 7.094 -26.344 -3.967 1 96.31 36 VAL B N 1
ATOM 1323 C CA . VAL B 1 36 ? 5.648 -26.516 -3.916 1 96.31 36 VAL B CA 1
ATOM 1324 C C . VAL B 1 36 ? 5.293 -27.953 -4.289 1 96.31 36 VAL B C 1
ATOM 1326 O O . VAL B 1 36 ? 4.516 -28.609 -3.592 1 96.31 36 VAL B O 1
ATOM 1329 N N . ILE B 1 37 ? 5.883 -28.438 -5.32 1 95.62 37 ILE B N 1
ATOM 1330 C CA . ILE B 1 37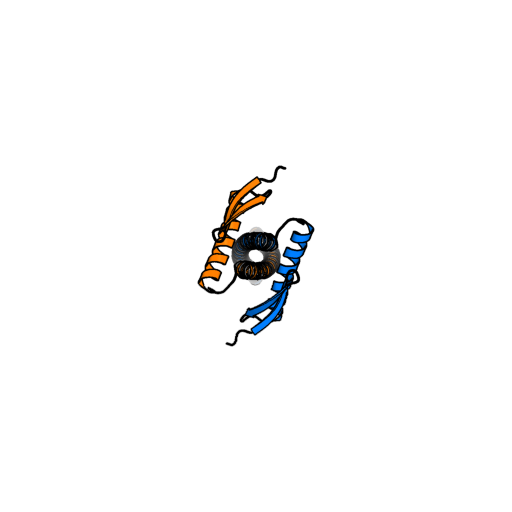 ? 5.605 -29.781 -5.82 1 95.62 37 ILE B CA 1
ATOM 1331 C C . ILE B 1 37 ? 6.051 -30.828 -4.793 1 95.62 37 ILE B C 1
ATOM 1333 O O . ILE B 1 37 ? 5.34 -31.797 -4.531 1 95.62 37 ILE B O 1
ATOM 1337 N N . LYS B 1 38 ? 7.203 -30.641 -4.258 1 93.88 38 LYS B N 1
ATOM 1338 C CA . LYS B 1 38 ? 7.723 -31.547 -3.248 1 93.88 38 LYS B CA 1
ATOM 1339 C C . LYS B 1 38 ? 6.793 -31.625 -2.041 1 93.88 38 LYS B C 1
ATOM 1341 O O . LY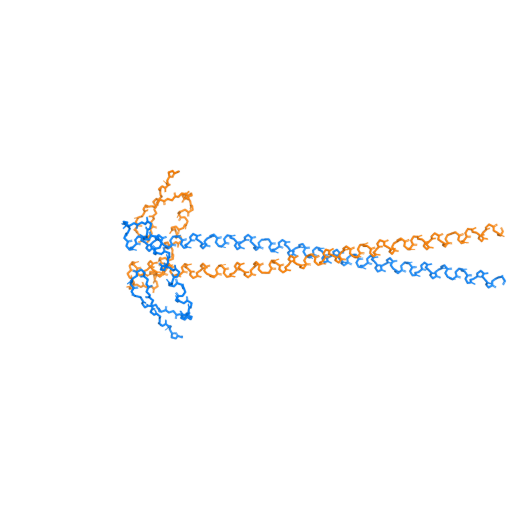S B 1 38 ? 6.508 -32.719 -1.536 1 93.88 38 LYS B O 1
ATOM 1346 N N . GLU B 1 39 ? 6.371 -30.547 -1.607 1 94.5 39 GLU B N 1
ATOM 1347 C CA . GLU B 1 39 ? 5.438 -30.5 -0.486 1 94.5 39 GLU B CA 1
ATOM 1348 C C . GLU B 1 39 ? 4.152 -31.266 -0.809 1 94.5 39 GLU B C 1
ATOM 1350 O O . GLU B 1 39 ? 3.65 -32.031 0.02 1 94.5 39 GLU B O 1
ATOM 1355 N N . LEU B 1 40 ? 3.641 -31.031 -2.002 1 93.56 40 LEU B N 1
ATOM 1356 C CA . LEU B 1 40 ? 2.422 -31.703 -2.439 1 93.56 40 LEU B CA 1
ATOM 1357 C C . LEU B 1 40 ? 2.633 -33.219 -2.525 1 93.56 40 LEU B C 1
ATOM 1359 O O . LEU B 1 40 ? 1.768 -34 -2.115 1 93.56 40 LEU B O 1
ATOM 1363 N N . SER B 1 41 ? 3.764 -33.594 -3.096 1 91.56 41 SER B N 1
ATOM 1364 C CA . SER B 1 41 ? 4.066 -35 -3.273 1 91.56 41 SER B CA 1
ATOM 1365 C C . SER B 1 41 ? 4.176 -35.719 -1.932 1 91.56 41 SER B C 1
ATOM 1367 O O . SER B 1 41 ? 3.844 -36.906 -1.822 1 91.56 41 SER B O 1
ATOM 1369 N N . GLN B 1 42 ? 4.691 -35.062 -0.944 1 91.19 42 GLN B N 1
ATOM 1370 C CA . GLN B 1 42 ? 4.812 -35.625 0.398 1 91.19 42 GLN B CA 1
ATOM 1371 C C . GLN B 1 42 ? 3.441 -35.812 1.039 1 91.19 42 GLN B C 1
ATOM 1373 O O . GLN B 1 42 ? 3.24 -36.75 1.828 1 91.19 42 GLN B O 1
ATOM 1378 N N . ASN B 1 43 ? 2.523 -35 0.699 1 87.88 43 ASN B N 1
ATOM 1379 C CA . ASN B 1 43 ? 1.196 -35 1.305 1 87.88 43 ASN B CA 1
ATOM 1380 C C . ASN B 1 43 ? 0.249 -35.938 0.557 1 87.88 43 ASN B C 1
ATOM 1382 O O . ASN B 1 43 ? -0.714 -36.469 1.135 1 87.88 43 ASN B O 1
ATOM 1386 N N . TYR B 1 44 ? 0.554 -36.062 -0.71 1 86.06 44 TYR B N 1
ATOM 1387 C CA . TYR B 1 44 ? -0.288 -36.875 -1.561 1 86.06 44 TYR B CA 1
ATOM 1388 C C . TYR B 1 44 ? 0.548 -37.906 -2.322 1 86.06 44 TYR B C 1
ATOM 1390 O O . TYR B 1 44 ? 1.06 -37.625 -3.406 1 86.06 44 TYR B O 1
ATOM 1398 N N . GLU B 1 45 ? 0.62 -39.156 -1.885 1 84.31 45 GLU B N 1
ATOM 1399 C CA . GLU B 1 45 ? 1.521 -40.156 -2.424 1 84.31 45 GLU B CA 1
ATOM 1400 C C . GLU B 1 45 ? 0.961 -40.781 -3.705 1 84.31 45 GLU B C 1
ATOM 1402 O O . GLU B 1 45 ? 1.714 -41.312 -4.531 1 84.31 45 GLU B O 1
ATOM 1407 N N . LYS B 1 46 ? -0.312 -40.562 -3.924 1 87.62 46 LYS B N 1
ATOM 1408 C CA . LYS B 1 46 ? -0.91 -41.312 -5.02 1 87.62 46 LYS B CA 1
ATOM 1409 C C . LYS B 1 46 ? -1.078 -40.438 -6.262 1 87.62 46 LYS B C 1
ATOM 1411 O O . LYS B 1 46 ? -1.507 -40.906 -7.312 1 87.62 46 LYS B O 1
ATOM 1416 N N . LEU B 1 47 ? -0.581 -39.25 -6.219 1 87.56 47 LEU B N 1
ATOM 1417 C CA . LEU B 1 47 ? -0.817 -38.375 -7.344 1 87.56 47 LEU B CA 1
ATOM 1418 C C . LEU B 1 47 ? 0.231 -38.562 -8.438 1 87.56 47 LEU B C 1
ATOM 1420 O O . LEU B 1 47 ? 1.41 -38.781 -8.141 1 87.56 47 LEU B O 1
ATOM 1424 N N . SER B 1 48 ? -0.234 -38.531 -9.609 1 88.56 48 SER B N 1
ATOM 1425 C CA . SER B 1 48 ? 0.667 -38.594 -10.758 1 88.56 48 SER B CA 1
ATOM 1426 C C . SER B 1 48 ? 1.449 -37.281 -10.898 1 88.56 48 SER B C 1
ATOM 1428 O O . SER B 1 48 ? 1.095 -36.281 -10.289 1 88.56 48 SER B O 1
ATOM 1430 N N . GLN B 1 49 ? 2.545 -37.344 -11.664 1 87.56 49 GLN B N 1
ATOM 1431 C CA . GLN B 1 49 ? 3.34 -36.156 -11.93 1 87.56 49 GLN B CA 1
ATOM 1432 C C . GLN B 1 49 ? 2.484 -35.062 -12.523 1 87.56 49 GLN B C 1
ATOM 1434 O O . GLN B 1 49 ? 2.637 -33.875 -12.172 1 87.56 49 GLN B O 1
ATOM 1439 N N . MET B 1 50 ? 1.618 -35.438 -13.398 1 88.31 50 MET B N 1
ATOM 1440 C CA . MET B 1 50 ? 0.734 -34.469 -14.039 1 88.31 50 MET B CA 1
ATOM 1441 C C . MET B 1 50 ? -0.203 -33.812 -13.023 1 88.31 50 MET B C 1
ATOM 1443 O O . MET B 1 50 ? -0.394 -32.594 -13.023 1 88.31 50 MET B O 1
ATOM 1447 N N . GLN B 1 51 ? -0.784 -34.625 -12.227 1 88.69 51 GLN B N 1
ATOM 1448 C CA . GLN B 1 51 ? -1.682 -34.125 -11.188 1 88.69 51 GLN B CA 1
ATOM 1449 C C . GLN B 1 51 ? -0.948 -33.188 -10.227 1 88.69 51 GLN B C 1
ATOM 1451 O O . GLN B 1 51 ? -1.501 -32.188 -9.797 1 88.69 51 GLN B O 1
ATOM 1456 N N . LEU B 1 52 ? 0.271 -33.531 -9.883 1 91.06 52 LEU B N 1
ATOM 1457 C CA . LEU B 1 52 ? 1.081 -32.688 -9 1 91.06 52 LEU B CA 1
ATOM 1458 C C . LEU B 1 52 ? 1.341 -31.328 -9.617 1 91.06 52 LEU B C 1
ATOM 1460 O O . LEU B 1 52 ? 1.219 -30.312 -8.945 1 91.06 52 LEU B O 1
ATOM 1464 N N . LEU B 1 53 ? 1.703 -31.312 -10.883 1 92.75 53 LEU B N 1
ATOM 1465 C CA . LEU B 1 53 ? 1.968 -30.078 -11.594 1 92.75 53 LEU B CA 1
ATOM 1466 C C . LEU B 1 53 ? 0.716 -29.203 -11.656 1 92.75 53 LEU B C 1
ATOM 1468 O O . LEU B 1 53 ? 0.787 -27.984 -11.453 1 92.75 53 LEU B O 1
ATOM 1472 N N . LEU B 1 54 ? -0.392 -29.828 -11.898 1 91.81 54 LEU B N 1
ATOM 1473 C CA . LEU B 1 54 ? -1.656 -29.109 -11.961 1 91.81 54 LEU B CA 1
ATOM 1474 C C . LEU B 1 54 ? -2 -28.5 -10.609 1 91.81 54 LEU B C 1
ATOM 1476 O O . LEU B 1 54 ? -2.338 -27.312 -10.523 1 91.81 54 LEU B O 1
ATOM 1480 N N . LEU B 1 55 ? -1.954 -29.312 -9.578 1 92.5 55 LEU B N 1
ATOM 1481 C CA . LEU B 1 55 ? -2.256 -28.844 -8.234 1 92.5 55 LEU B CA 1
ATOM 1482 C C . LEU B 1 55 ? -1.309 -27.719 -7.824 1 92.5 55 LEU B C 1
ATOM 1484 O O . LEU B 1 55 ? -1.72 -26.766 -7.16 1 92.5 55 LEU B O 1
ATOM 1488 N N . SER B 1 56 ? -0.027 -27.859 -8.18 1 95.44 56 SER B N 1
ATOM 1489 C CA . SER B 1 56 ? 0.949 -26.812 -7.902 1 95.44 56 SER B CA 1
ATOM 1490 C C . SER B 1 56 ? 0.551 -25.5 -8.57 1 95.44 56 SER B C 1
ATOM 1492 O O . SER B 1 56 ? 0.602 -24.438 -7.938 1 95.44 56 SER B O 1
ATOM 1494 N N . SER B 1 57 ? 0.156 -25.562 -9.82 1 96.62 57 SER B N 1
ATOM 1495 C CA . SER B 1 57 ? -0.295 -24.375 -10.555 1 96.62 57 SER B CA 1
ATOM 1496 C C . SER B 1 57 ? -1.49 -23.734 -9.867 1 96.62 57 SER B C 1
ATOM 1498 O O . SER B 1 57 ? -1.538 -22.516 -9.719 1 96.62 57 SER B O 1
ATOM 1500 N N . LEU B 1 58 ? -2.406 -24.547 -9.445 1 95.44 58 LEU B N 1
ATOM 1501 C CA . LEU B 1 58 ? -3.6 -24.047 -8.773 1 95.44 58 LEU B CA 1
ATOM 1502 C C . LEU B 1 58 ? -3.24 -23.391 -7.441 1 95.44 58 LEU B C 1
ATOM 1504 O O . LEU B 1 58 ? -3.77 -22.328 -7.105 1 95.44 58 LEU B O 1
ATOM 1508 N N . ASN B 1 59 ? -2.375 -24.016 -6.723 1 94.88 59 ASN B N 1
ATOM 1509 C CA . ASN B 1 59 ? -1.938 -23.484 -5.438 1 94.88 59 ASN B CA 1
ATOM 1510 C C . ASN B 1 59 ? -1.197 -22.156 -5.609 1 94.88 59 ASN B C 1
ATOM 1512 O O . ASN B 1 59 ? -1.435 -21.203 -4.859 1 94.88 59 ASN B O 1
ATOM 1516 N N . ILE B 1 60 ? -0.315 -22.141 -6.555 1 97.38 60 ILE B N 1
ATOM 1517 C CA . ILE B 1 60 ? 0.428 -20.906 -6.82 1 97.38 60 ILE B CA 1
ATOM 1518 C C . ILE B 1 60 ? -0.531 -19.812 -7.281 1 97.38 60 ILE B C 1
ATOM 1520 O O . ILE B 1 60 ? -0.399 -18.656 -6.879 1 97.38 60 ILE B O 1
ATOM 1524 N N . ALA B 1 61 ? -1.511 -20.156 -8.117 1 97.38 61 ALA B N 1
ATOM 1525 C CA . ALA B 1 61 ? -2.539 -19.219 -8.547 1 97.38 61 ALA B CA 1
ATOM 1526 C C . ALA B 1 61 ? -3.312 -18.656 -7.352 1 97.38 61 ALA B C 1
ATOM 1528 O O . ALA B 1 61 ? -3.615 -17.469 -7.297 1 97.38 61 ALA B O 1
ATOM 1529 N N . ASP B 1 62 ? -3.609 -19.484 -6.43 1 96.06 62 ASP B N 1
ATOM 1530 C CA . ASP B 1 62 ? -4.305 -19.062 -5.219 1 96.06 62 ASP B CA 1
ATOM 1531 C C . ASP B 1 62 ? -3.492 -18.016 -4.453 1 96.06 62 ASP B C 1
ATOM 1533 O O . ASP B 1 62 ? -4.023 -16.984 -4.055 1 96.06 62 ASP B O 1
ATOM 1537 N N . GLU B 1 63 ? -2.229 -18.312 -4.266 1 96.81 63 GLU B N 1
ATOM 1538 C CA . GLU B 1 63 ? -1.335 -17.375 -3.602 1 96.81 63 GLU B CA 1
ATOM 1539 C C . GLU B 1 63 ? -1.268 -16.047 -4.359 1 96.81 63 GLU B C 1
ATOM 1541 O O . GLU B 1 63 ? -1.241 -14.977 -3.748 1 96.81 63 GLU B O 1
ATOM 1546 N N . LEU B 1 64 ? -1.219 -16.172 -5.629 1 97.75 64 LEU B N 1
ATOM 1547 C CA . LEU B 1 64 ? -1.196 -14.984 -6.473 1 97.75 64 LEU B CA 1
ATOM 1548 C C . LEU B 1 64 ? -2.445 -14.141 -6.25 1 97.75 64 LEU B C 1
ATOM 1550 O O . LEU B 1 64 ? -2.352 -12.922 -6.066 1 97.75 64 LEU B O 1
ATOM 1554 N N . PHE B 1 65 ? -3.617 -14.766 -6.277 1 97.19 65 PHE B N 1
ATOM 1555 C CA . PHE B 1 65 ? -4.871 -14.039 -6.105 1 97.19 65 PHE B CA 1
ATOM 1556 C C . PHE B 1 65 ? -4.93 -13.375 -4.734 1 97.19 65 PHE B C 1
ATOM 1558 O O . PHE B 1 65 ? -5.395 -12.242 -4.605 1 97.19 65 PHE B O 1
ATOM 1565 N N . ILE B 1 66 ? -4.418 -14.078 -3.744 1 96.12 66 ILE B N 1
ATOM 1566 C CA . ILE B 1 66 ? -4.371 -13.523 -2.395 1 96.12 66 ILE B CA 1
ATOM 1567 C C . ILE B 1 66 ? -3.459 -12.297 -2.371 1 96.12 66 ILE B C 1
ATOM 1569 O O . ILE B 1 66 ? -3.824 -11.258 -1.818 1 96.12 66 ILE B O 1
ATOM 1573 N N . ALA B 1 67 ? -2.297 -12.438 -2.992 1 97.12 67 ALA B N 1
ATOM 1574 C CA . ALA B 1 67 ? -1.345 -11.328 -3.049 1 97.12 67 ALA B CA 1
ATOM 1575 C C . ALA B 1 67 ? -1.95 -10.125 -3.758 1 97.12 67 ALA B C 1
ATOM 1577 O O . ALA B 1 67 ? -1.766 -8.984 -3.324 1 97.12 67 ALA B O 1
ATOM 1578 N N . LYS B 1 68 ? -2.637 -10.367 -4.82 1 96.81 68 LYS B N 1
ATOM 1579 C CA . LYS B 1 68 ? -3.264 -9.289 -5.578 1 96.81 68 LYS B CA 1
ATOM 1580 C C . LYS B 1 68 ? -4.348 -8.594 -4.754 1 96.81 68 LYS B C 1
ATOM 1582 O O . LYS B 1 68 ? -4.48 -7.371 -4.793 1 96.81 68 LYS B O 1
ATOM 1587 N N . GLU B 1 69 ? -5.105 -9.367 -4.066 1 96.5 69 GLU B N 1
ATOM 1588 C CA . GLU B 1 69 ? -6.129 -8.805 -3.193 1 96.5 69 GLU B CA 1
ATOM 1589 C C . GLU B 1 69 ? -5.508 -7.941 -2.1 1 96.5 69 GLU B C 1
ATOM 1591 O O . GLU B 1 69 ? -6.02 -6.863 -1.785 1 96.5 69 GLU B O 1
ATOM 1596 N N . GLU B 1 70 ? -4.473 -8.461 -1.526 1 96.62 70 GLU B N 1
ATOM 1597 C CA . GLU B 1 70 ? -3.744 -7.695 -0.521 1 96.62 70 GLU B CA 1
ATOM 1598 C C . GLU B 1 70 ? -3.223 -6.383 -1.099 1 96.62 70 GLU B C 1
ATOM 1600 O O . GLU B 1 70 ? -3.314 -5.336 -0.456 1 96.62 70 GLU B O 1
ATOM 1605 N N . ASN B 1 71 ? -2.662 -6.48 -2.234 1 96.94 71 ASN B N 1
ATOM 1606 C CA . ASN B 1 71 ? -2.178 -5.289 -2.922 1 96.94 71 ASN B CA 1
ATOM 1607 C C . ASN B 1 71 ? -3.277 -4.246 -3.082 1 96.94 71 ASN B C 1
ATOM 1609 O O . ASN B 1 71 ? -3.064 -3.064 -2.803 1 96.94 71 ASN B O 1
ATOM 1613 N N . ASN B 1 72 ? -4.41 -4.68 -3.502 1 97 72 ASN B N 1
ATOM 1614 C CA . ASN B 1 72 ? -5.543 -3.777 -3.695 1 97 72 ASN B CA 1
ATOM 1615 C C . ASN B 1 72 ? -5.973 -3.127 -2.383 1 97 72 ASN B C 1
ATOM 1617 O O . ASN B 1 72 ? -6.273 -1.933 -2.348 1 97 72 ASN B O 1
ATOM 1621 N N . ALA B 1 73 ? -6.008 -3.885 -1.34 1 97 73 ALA B N 1
ATOM 1622 C CA . ALA B 1 73 ? -6.383 -3.367 -0.027 1 97 73 ALA B CA 1
ATOM 1623 C C . ALA B 1 73 ? -5.398 -2.305 0.448 1 97 73 ALA B C 1
ATOM 1625 O O . ALA B 1 73 ? -5.801 -1.25 0.943 1 97 73 ALA B O 1
ATOM 1626 N N . ILE B 1 74 ? -4.141 -2.541 0.26 1 96.88 74 ILE B N 1
ATOM 1627 C CA . ILE B 1 74 ? -3.104 -1.615 0.707 1 96.88 74 ILE B CA 1
ATOM 1628 C C . ILE B 1 74 ? -3.154 -0.34 -0.132 1 96.88 74 ILE B C 1
ATOM 1630 O O . ILE B 1 74 ? -2.98 0.762 0.393 1 96.88 74 ILE B O 1
ATOM 1634 N N . LYS B 1 75 ? -3.4 -0.545 -1.367 1 97.06 75 LYS B N 1
ATOM 1635 C CA . LYS B 1 75 ? -3.506 0.612 -2.252 1 97.06 75 LYS B CA 1
ATOM 1636 C C . LYS B 1 75 ? -4.664 1.516 -1.839 1 97.06 75 LYS B C 1
ATOM 1638 O O . LYS B 1 75 ? -4.547 2.742 -1.878 1 97.06 75 LYS B O 1
ATOM 1643 N N . LYS B 1 76 ? -5.762 0.928 -1.502 1 97.62 76 LYS B N 1
ATOM 1644 C CA . LYS B 1 76 ? -6.902 1.699 -1.02 1 97.62 76 LYS B CA 1
ATOM 1645 C C . LYS B 1 76 ? -6.547 2.477 0.244 1 97.62 76 LYS B C 1
ATOM 1647 O O . LYS B 1 76 ? -6.902 3.65 0.378 1 97.62 76 LYS B O 1
ATOM 1652 N N . GLU B 1 77 ? -5.887 1.781 1.138 1 97.19 77 GLU B N 1
ATOM 1653 C CA . GLU B 1 77 ? -5.434 2.441 2.357 1 97.19 77 GLU B CA 1
ATOM 1654 C C . GLU B 1 77 ? -4.488 3.598 2.039 1 97.19 77 GLU B C 1
ATOM 1656 O O . GLU B 1 77 ? -4.578 4.668 2.643 1 97.19 77 GLU B O 1
ATOM 1661 N N . LEU B 1 78 ? -3.604 3.359 1.168 1 96.88 78 LEU B N 1
ATOM 1662 C CA . LEU B 1 78 ? -2.645 4.375 0.75 1 96.88 78 LEU B CA 1
ATOM 1663 C C . LEU B 1 78 ? -3.361 5.609 0.209 1 96.88 78 LEU B C 1
ATOM 1665 O O . LEU B 1 78 ? -3.006 6.738 0.552 1 96.88 78 LEU B O 1
ATOM 1669 N N . LEU B 1 79 ? -4.352 5.383 -0.612 1 96.94 79 LEU B N 1
ATOM 1670 C CA . LEU B 1 79 ? -5.117 6.488 -1.183 1 96.94 79 LEU B CA 1
ATOM 1671 C C . LEU B 1 79 ? -5.812 7.289 -0.088 1 96.94 79 LEU B C 1
ATOM 1673 O O . LEU B 1 79 ? -5.824 8.523 -0.126 1 96.94 79 LEU B O 1
ATOM 1677 N N . SER B 1 80 ? -6.387 6.586 0.847 1 97.75 80 SER B N 1
ATOM 1678 C CA . SER B 1 80 ? -7.055 7.242 1.967 1 97.75 80 SER B CA 1
ATOM 1679 C C . SER B 1 80 ? -6.082 8.109 2.762 1 97.75 80 SER B C 1
ATOM 1681 O O . SER B 1 80 ? -6.41 9.234 3.145 1 97.75 80 SER B O 1
ATOM 1683 N N . LEU B 1 81 ? -4.906 7.625 3.016 1 97.06 81 LEU B N 1
ATOM 1684 C CA . LEU B 1 81 ? -3.898 8.359 3.773 1 97.06 81 LEU B CA 1
ATOM 1685 C C . LEU B 1 81 ? -3.436 9.594 3.01 1 97.06 81 LEU B C 1
ATOM 1687 O O . LEU B 1 81 ? -3.203 10.648 3.607 1 97.06 81 LEU B O 1
ATOM 1691 N N . LYS B 1 82 ? -3.316 9.43 1.712 1 97.62 82 LYS B N 1
ATOM 1692 C CA . LYS B 1 82 ? -2.928 10.57 0.886 1 97.62 82 LYS B CA 1
ATOM 1693 C C . LYS B 1 82 ? -3.963 11.688 0.972 1 97.62 82 LYS B C 1
ATOM 1695 O O . LYS B 1 82 ? -3.605 12.867 1.042 1 97.62 82 LYS B O 1
ATOM 1700 N N . VAL B 1 83 ? -5.223 11.336 0.957 1 98 83 VAL B N 1
ATOM 1701 C CA . VAL B 1 83 ? -6.305 12.305 1.106 1 98 83 VAL B CA 1
ATOM 1702 C C . VAL B 1 83 ? -6.207 12.984 2.473 1 98 83 VAL B C 1
ATOM 1704 O O . VAL B 1 83 ? -6.301 14.211 2.576 1 98 83 VAL B O 1
ATOM 1707 N N . GLU B 1 84 ? -6.012 12.172 3.521 1 98.25 84 GLU B N 1
ATOM 1708 C CA . GLU B 1 84 ? -5.871 12.695 4.875 1 98.25 84 GLU B CA 1
ATOM 1709 C C . GLU B 1 84 ? -4.699 13.672 4.973 1 98.25 84 GLU B C 1
ATOM 1711 O O . GLU B 1 84 ? -4.805 14.711 5.617 1 98.25 84 GLU B O 1
ATOM 1716 N N . LEU B 1 85 ? -3.613 13.312 4.395 1 97.88 85 LEU B N 1
ATOM 1717 C CA . LEU B 1 85 ? -2.434 14.172 4.402 1 97.88 85 LEU B CA 1
ATOM 1718 C C . LEU B 1 85 ? -2.74 15.523 3.766 1 97.88 85 LEU B C 1
ATOM 1720 O O . LEU B 1 85 ? -2.33 16.562 4.285 1 97.88 85 LEU B O 1
ATOM 1724 N N . GLU B 1 86 ? -3.451 15.469 2.684 1 98.19 86 GLU B N 1
ATOM 1725 C CA . GLU B 1 86 ? -3.844 16.703 2.012 1 98.19 86 GLU B CA 1
ATOM 1726 C C . GLU B 1 86 ? -4.719 17.578 2.914 1 98.19 86 GLU B C 1
ATOM 1728 O O . GLU B 1 86 ? -4.566 18.797 2.951 1 98.19 86 GLU B O 1
ATOM 1733 N N . GLU B 1 87 ? -5.637 16.938 3.578 1 98.25 87 GLU B N 1
ATOM 1734 C CA . GLU B 1 87 ? -6.496 17.641 4.523 1 98.25 87 GLU B CA 1
ATOM 1735 C C . GLU B 1 87 ? -5.68 18.281 5.641 1 98.25 87 GLU B C 1
ATOM 1737 O O . GLU B 1 87 ? -5.93 19.422 6.023 1 98.25 87 GLU B O 1
ATOM 1742 N N . LYS B 1 88 ? -4.746 17.547 6.188 1 98.5 88 LYS B N 1
ATOM 1743 C CA . LYS B 1 88 ? -3.887 18.078 7.238 1 98.5 88 LYS B CA 1
ATOM 1744 C C . LYS B 1 88 ? -3.066 19.266 6.727 1 98.5 88 LYS B C 1
ATOM 1746 O O . LYS B 1 88 ? -2.893 20.25 7.43 1 98.5 88 LYS B O 1
ATOM 1751 N N . ASN B 1 89 ? -2.553 19.188 5.52 1 98.56 89 ASN B N 1
ATOM 1752 C CA . ASN B 1 89 ? -1.82 20.297 4.898 1 98.56 89 ASN B CA 1
ATOM 1753 C C . ASN B 1 89 ? -2.688 21.531 4.77 1 98.56 89 ASN B C 1
ATOM 1755 O O . ASN B 1 89 ? -2.221 22.656 5.027 1 98.56 89 ASN B O 1
ATOM 1759 N N . ARG B 1 90 ? -3.938 21.344 4.375 1 98.56 90 ARG B N 1
ATOM 1760 C CA . ARG B 1 90 ? -4.871 22.469 4.281 1 98.56 90 ARG B CA 1
ATOM 1761 C C . ARG B 1 90 ? -5.094 23.109 5.648 1 98.56 90 ARG B C 1
ATOM 1763 O O . ARG B 1 90 ? -5.078 24.328 5.773 1 98.56 90 ARG B O 1
ATOM 1770 N N . TYR B 1 91 ? -5.27 22.312 6.656 1 98.75 91 TYR B N 1
ATOM 1771 C CA . TYR B 1 91 ? -5.496 22.797 8.016 1 98.75 91 TYR B CA 1
ATOM 1772 C C . TYR B 1 91 ? -4.281 23.547 8.539 1 98.75 91 TYR B C 1
ATOM 1774 O O . TYR B 1 91 ? -4.418 24.594 9.18 1 98.75 91 TYR B O 1
ATOM 1782 N N . ILE B 1 92 ? -3.141 23 8.242 1 98.75 92 ILE B N 1
ATOM 1783 C CA . ILE B 1 92 ? -1.892 23.641 8.648 1 98.75 92 ILE B CA 1
ATOM 1784 C C . ILE B 1 92 ? -1.805 25.031 8.039 1 98.75 92 ILE B C 1
ATOM 1786 O O . ILE B 1 92 ? -1.515 26.016 8.734 1 98.75 92 ILE B O 1
ATOM 1790 N N . LYS B 1 93 ? -2.113 25.125 6.781 1 98.75 93 LYS B N 1
ATOM 1791 C CA . LYS B 1 93 ? -2.082 26.422 6.102 1 98.75 93 LYS B CA 1
ATOM 1792 C C . LYS B 1 93 ? -3.047 27.406 6.754 1 98.75 93 LYS B C 1
ATOM 1794 O O . LYS B 1 93 ? -2.707 28.578 6.957 1 98.75 93 LYS B O 1
ATOM 1799 N N . GLN B 1 94 ? -4.227 26.953 7.07 1 98.75 94 GLN B N 1
ATOM 1800 C CA . GLN B 1 94 ? -5.23 27.766 7.742 1 98.75 94 GLN B CA 1
ATOM 1801 C C . GLN 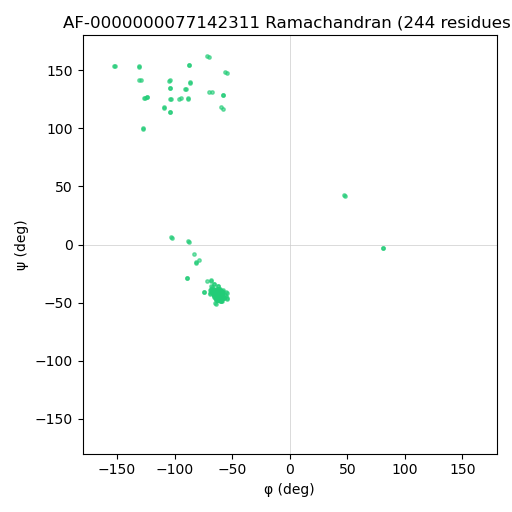B 1 94 ? -4.727 28.25 9.094 1 98.75 94 GLN B C 1
ATOM 1803 O O . GLN B 1 94 ? -4.863 29.438 9.43 1 98.75 94 GLN B O 1
ATOM 1808 N N . LEU B 1 95 ? -4.164 27.359 9.836 1 98.62 95 LEU B N 1
ATOM 1809 C CA . LEU B 1 95 ? -3.648 27.688 11.156 1 98.62 95 LEU B CA 1
ATOM 1810 C C . LEU B 1 95 ? -2.52 28.719 11.062 1 98.62 95 LEU B C 1
ATOM 1812 O O . LEU B 1 95 ? -2.459 29.656 11.852 1 98.62 95 LEU B O 1
ATOM 1816 N N . GLU B 1 96 ? -1.624 28.484 10.094 1 98.75 96 GLU B N 1
ATOM 1817 C CA . GLU B 1 96 ? -0.516 29.406 9.867 1 98.75 96 GLU B CA 1
ATOM 1818 C C . GLU B 1 96 ? -1.023 30.812 9.523 1 98.75 96 GLU B C 1
ATOM 1820 O O . GLU B 1 96 ? -0.497 31.812 10.023 1 98.75 96 GLU B O 1
ATOM 1825 N N . GLU B 1 97 ? -2.035 30.859 8.641 1 98.69 97 GLU B N 1
ATOM 1826 C CA . GLU B 1 97 ? -2.639 32.125 8.258 1 98.69 97 GLU B CA 1
ATOM 1827 C C . GLU B 1 97 ? -3.289 32.812 9.453 1 98.69 97 GLU B C 1
ATOM 1829 O O . GLU B 1 97 ? -3.088 34 9.68 1 98.69 97 GLU B O 1
ATOM 1834 N N . GLU B 1 98 ? -4.078 32.094 10.273 1 98.75 98 GLU B N 1
ATOM 1835 C CA . GLU B 1 98 ? -4.727 32.625 11.461 1 98.75 98 GLU B CA 1
ATOM 1836 C C . GLU B 1 98 ? -3.699 33.125 12.477 1 98.75 98 GLU B C 1
ATOM 1838 O O . GLU B 1 98 ? -3.881 34.188 13.086 1 98.75 98 GLU B O 1
ATOM 1843 N N . LEU B 1 99 ? -2.678 32.375 12.625 1 98.44 99 LEU B N 1
ATOM 1844 C CA . LEU B 1 99 ? -1.605 32.75 13.539 1 98.44 99 LEU B CA 1
ATOM 1845 C C . LEU B 1 99 ? -0.95 34.062 13.094 1 98.44 99 LEU B C 1
ATOM 1847 O O . LEU B 1 99 ? -0.727 34.969 13.914 1 98.44 99 LEU B O 1
ATOM 1851 N N . SER B 1 100 ? -0.636 34.125 11.805 1 98.75 100 SER B N 1
ATOM 1852 C CA . SER B 1 100 ? -0.04 35.312 11.242 1 98.75 100 SER B CA 1
ATOM 1853 C C . SER B 1 100 ? -0.93 36.531 11.477 1 98.75 100 SER B C 1
ATOM 1855 O O . SER B 1 100 ? -0.453 37.594 11.914 1 98.75 100 SER B O 1
ATOM 1857 N N . LYS B 1 101 ? -2.217 36.406 11.234 1 98.75 101 LYS B N 1
ATOM 1858 C CA . LYS B 1 101 ? -3.182 37.469 11.43 1 98.75 101 LYS B CA 1
ATOM 1859 C C . LYS B 1 101 ? -3.246 37.906 12.891 1 98.75 101 LYS B C 1
ATOM 1861 O O . LYS B 1 101 ? -3.238 39.094 13.203 1 98.75 101 LYS B O 1
ATOM 1866 N N . THR B 1 102 ? -3.275 36.969 13.773 1 98.5 102 THR B N 1
ATOM 1867 C CA . THR B 1 102 ? -3.383 37.25 15.203 1 98.5 102 THR B CA 1
ATOM 1868 C C . THR B 1 102 ? -2.117 37.906 15.711 1 98.5 102 THR B C 1
ATOM 1870 O O . THR B 1 102 ? -2.189 38.812 16.547 1 98.5 102 THR B O 1
ATOM 1873 N N . LYS B 1 103 ? -0.984 37.469 15.227 1 98.69 103 LYS B N 1
ATOM 1874 C CA . LYS B 1 103 ? 0.284 38.094 15.578 1 98.69 103 LYS B CA 1
ATOM 1875 C C . LYS B 1 103 ? 0.32 39.562 15.117 1 98.69 103 LYS B C 1
ATOM 1877 O O . LYS B 1 103 ? 0.783 40.438 15.844 1 98.69 103 LYS B O 1
ATOM 1882 N N . GLN B 1 104 ? -0.184 39.812 13.898 1 98.56 104 GLN B N 1
ATOM 1883 C CA . GLN B 1 104 ? -0.252 41.156 13.367 1 98.56 104 GLN B CA 1
ATOM 1884 C C . GLN B 1 104 ? -1.178 42.031 14.203 1 98.56 104 GLN B C 1
ATOM 1886 O O . GLN B 1 104 ? -0.839 43.188 14.523 1 98.56 104 GLN B O 1
ATOM 1891 N N . GLN B 1 105 ? -2.34 41.5 14.578 1 98.56 105 GLN B N 1
ATOM 1892 C CA . GLN B 1 105 ? -3.285 42.219 15.43 1 98.56 105 GLN B CA 1
ATOM 1893 C C . GLN B 1 105 ? -2.66 42.562 16.781 1 98.56 105 GLN B C 1
ATOM 1895 O O . GLN B 1 105 ? -2.857 43.688 17.297 1 98.56 105 GLN B O 1
ATOM 1900 N N . LEU B 1 106 ? -1.904 41.656 17.344 1 97.88 106 LEU B N 1
ATOM 1901 C CA . LEU B 1 106 ? -1.207 41.875 18.594 1 97.88 106 LEU B CA 1
ATOM 1902 C C . LEU B 1 106 ? -0.206 43 18.469 1 97.88 106 LEU B C 1
ATOM 1904 O O . LEU B 1 106 ? -0.188 43.906 19.312 1 97.88 106 LEU B O 1
ATOM 1908 N N . LEU B 1 107 ? 0.596 42.938 17.375 1 98.12 107 LEU B N 1
ATOM 1909 C CA . LEU B 1 107 ? 1.587 43.969 17.125 1 98.12 107 LEU B CA 1
ATOM 1910 C C . LEU B 1 107 ? 0.918 45.344 16.969 1 98.12 107 LEU B C 1
ATOM 1912 O O . LEU B 1 107 ? 1.39 46.344 17.531 1 98.12 107 LEU B O 1
ATOM 1916 N N . GLU B 1 108 ? -0.218 45.469 16.281 1 98.19 108 GLU B N 1
ATOM 1917 C CA . GLU B 1 108 ? -0.958 46.719 16.062 1 98.19 108 GLU B CA 1
ATOM 1918 C C . GLU B 1 108 ? -1.526 47.25 17.375 1 98.19 108 GLU B C 1
ATOM 1920 O O . GLU B 1 108 ? -1.445 48.438 17.656 1 98.19 108 GLU B O 1
ATOM 1925 N N . THR B 1 109 ? -2.037 46.344 18.188 1 97.5 109 THR B N 1
ATOM 1926 C CA . THR B 1 109 ? -2.602 46.75 19.484 1 97.5 109 THR B CA 1
ATOM 1927 C C . THR B 1 109 ? -1.516 47.281 20.406 1 97.5 109 THR B C 1
ATOM 1929 O O . THR B 1 109 ? -1.721 48.281 21.109 1 97.5 109 THR B O 1
ATOM 1932 N N . GLU B 1 110 ? -0.377 46.594 20.391 1 97.25 110 GLU B N 1
ATOM 1933 C CA . GLU B 1 110 ? 0.765 47.062 21.188 1 97.25 110 GLU B CA 1
ATOM 1934 C C . GLU B 1 110 ? 1.235 48.438 20.75 1 97.25 110 GLU B C 1
ATOM 1936 O O . GLU B 1 110 ? 1.541 49.281 21.578 1 97.25 110 GLU B O 1
ATOM 1941 N N . GLU B 1 111 ? 1.239 48.719 19.484 1 97.06 111 GLU B N 1
ATOM 1942 C CA . GLU B 1 111 ? 1.663 50 18.938 1 97.06 111 GLU B CA 1
ATOM 1943 C C . GLU B 1 111 ? 0.667 51.125 19.297 1 97.06 111 GLU B C 1
ATOM 1945 O O . GLU B 1 111 ? 1.063 52.219 19.656 1 97.06 111 GLU B O 1
ATOM 1950 N N . GLU B 1 112 ? -0.616 50.75 19.172 1 96.69 112 GLU B N 1
ATOM 1951 C CA . GLU B 1 112 ? -1.656 51.688 19.547 1 96.69 112 GLU B CA 1
ATOM 1952 C C . GLU B 1 112 ? -1.554 52.062 21.016 1 96.69 112 GLU B C 1
ATOM 1954 O O . GLU B 1 112 ? -1.687 53.25 21.375 1 96.69 112 GLU B O 1
ATOM 1959 N N . PHE B 1 113 ? -1.283 51.156 21.859 1 93.69 113 PHE B N 1
ATOM 1960 C CA . PHE B 1 113 ? -1.134 51.375 23.281 1 93.69 113 PHE B CA 1
ATOM 1961 C C . PHE B 1 113 ? 0.082 52.25 23.578 1 93.69 113 PHE B C 1
ATOM 1963 O O . PHE B 1 113 ? -0.01 53.219 24.328 1 93.69 113 PHE B O 1
ATOM 1970 N N . ARG B 1 114 ? 1.176 51.938 22.875 1 95.06 114 ARG B N 1
ATOM 1971 C CA . ARG B 1 114 ? 2.406 52.688 23.016 1 95.06 114 ARG B CA 1
ATOM 1972 C C . ARG B 1 114 ? 2.193 54.156 22.609 1 95.06 114 ARG B C 1
ATOM 1974 O O . ARG B 1 114 ? 2.592 55.062 23.344 1 95.06 114 ARG B O 1
ATOM 1981 N N . GLN B 1 115 ? 1.505 54.438 21.5 1 94.69 115 GLN B N 1
ATOM 1982 C CA . GLN B 1 115 ? 1.229 55.781 21.016 1 94.69 115 GLN B CA 1
ATOM 1983 C C . GLN B 1 115 ? 0.344 56.562 21.984 1 94.69 115 GLN B C 1
ATOM 1985 O O . GLN B 1 115 ? 0.56 57.75 22.203 1 94.69 115 GLN B O 1
ATOM 1990 N N . PHE B 1 116 ? -0.594 55.844 22.516 1 92.25 116 PHE B N 1
ATOM 1991 C CA . PHE B 1 116 ? -1.496 56.438 23.484 1 92.25 116 PHE B CA 1
ATOM 1992 C C . PHE B 1 116 ? -0.734 56.906 24.719 1 92.25 116 PHE B C 1
ATOM 1994 O O . PHE B 1 116 ? -0.926 58.031 25.203 1 92.25 116 PHE B O 1
ATOM 2001 N N . ILE B 1 117 ? 0.165 56.156 25.219 1 90.69 117 ILE B N 1
ATOM 2002 C CA . ILE B 1 117 ? 0.967 56.469 26.406 1 90.69 117 ILE B CA 1
ATOM 2003 C C . ILE B 1 117 ? 1.875 57.656 26.109 1 90.69 117 ILE B C 1
ATOM 2005 O O . ILE B 1 117 ? 1.997 58.562 26.938 1 90.69 117 ILE B O 1
ATOM 2009 N N . GLU B 1 118 ? 2.479 57.688 24.953 1 91.62 118 GLU B N 1
ATOM 2010 C CA . GLU B 1 118 ? 3.398 58.75 24.578 1 91.62 118 GLU B CA 1
ATOM 2011 C C . GLU B 1 118 ? 2.674 60.094 24.453 1 91.62 118 GLU B C 1
ATOM 2013 O O . GLU B 1 118 ? 3.201 61.125 24.859 1 91.62 118 GLU B O 1
ATOM 2018 N N . THR B 1 119 ? 1.517 60.156 23.938 1 88.94 119 THR B N 1
ATOM 2019 C CA . THR B 1 119 ? 0.715 61.375 23.797 1 88.94 119 THR B CA 1
ATOM 2020 C C . THR B 1 119 ? 0.306 61.938 25.156 1 88.94 119 THR B C 1
ATOM 2022 O O . THR B 1 119 ? 0.295 63.156 25.359 1 88.94 119 THR B O 1
ATOM 2025 N N . PHE B 1 120 ? 0.062 61.156 26.125 1 82.12 120 PHE B N 1
ATOM 2026 C CA . PHE B 1 120 ? -0.317 61.562 27.469 1 82.12 120 PHE B CA 1
ATOM 2027 C C . PHE B 1 120 ? 0.885 62.125 28.234 1 82.12 120 PHE B C 1
ATOM 2029 O O . PHE B 1 120 ? 0.763 63.094 28.969 1 82.12 120 PHE B O 1
ATOM 2036 N N . ASP B 1 121 ? 1.99 61.562 28.109 1 82.12 121 ASP B N 1
ATOM 2037 C CA . ASP B 1 121 ? 3.211 62 28.766 1 82.12 121 ASP B CA 1
ATOM 2038 C C . ASP B 1 121 ? 3.654 63.375 28.219 1 82.12 121 ASP B C 1
ATOM 2040 O O . ASP B 1 121 ? 4.164 64.188 28.969 1 82.12 121 ASP B O 1
ATOM 2044 N N . GLU B 1 122 ? 3.562 63.625 27 1 79.81 122 GLU B N 1
ATOM 2045 C CA . GLU B 1 122 ? 3.947 64.875 26.406 1 79.81 122 GLU B CA 1
ATOM 2046 C C . GLU B 1 122 ? 2.998 66 26.844 1 79.81 122 GLU B C 1
ATOM 2048 O O . GLU B 1 122 ? 3.385 67.188 26.891 1 79.81 122 GLU B O 1
ATOM 2053 N N . GLU B 1 123 ? 1.774 65.812 27.031 1 69.5 123 GLU B N 1
ATOM 2054 C CA . GLU B 1 123 ? 0.788 66.812 27.422 1 69.5 123 GLU B CA 1
ATOM 2055 C C . GLU B 1 123 ? 0.843 67.125 28.922 1 69.5 123 GLU B C 1
ATOM 2057 O O . GLU B 1 123 ? 0.228 68.062 29.406 1 69.5 123 GLU B O 1
ATOM 2062 N N . LYS B 1 124 ? 1.569 66.25 29.656 1 60.78 124 LYS B N 1
ATOM 2063 C CA . LYS B 1 124 ? 1.896 66.688 31.016 1 60.78 124 LYS B CA 1
ATOM 2064 C C . LYS B 1 124 ? 3.119 67.562 31.047 1 60.78 124 LYS B C 1
ATOM 2066 O O . LYS B 1 124 ? 4.031 67.438 30.234 1 60.78 124 LYS B O 1
#

Organism: Thermoanaerobacter italicus (strain DSM 9252 / Ab9) (NCBI:txid580331)

Sequence (248 aa):
MELNKVTVIINGNEYILKSDYPEEHVIKLANYVDNVIKELSQNYEKLSQMQLLLLSSLNIADELFIAKEENNAIKKELLSLKVELEEKNRYIKQLEEELSKTKQQLLETEEEFRQFIETFDEEKMELNKVTVIINGNEYILKSDYPEEHVIKLANYVDNVIKELSQNYEKLSQMQLLLLSSLNIADELFIAKEENNAIKKELLSLKVELEEKNRYIKQLEEELSKTKQQLLETEEEFRQFIETFDEEK

Solvent-accessible surface area (backbone atoms only — not comparable to full-atom values): 13340 Å² total; per-residue (Å²): 128,82,61,42,78,41,81,46,68,44,84,89,39,81,44,80,45,74,34,86,60,59,64,67,57,53,50,49,41,43,50,52,53,25,51,49,35,50,54,48,48,72,76,38,80,83,59,48,72,61,54,40,37,48,53,37,30,44,51,41,43,50,53,28,52,52,37,48,51,50,37,53,53,51,49,52,51,41,53,53,50,52,52,50,44,50,52,51,53,51,49,42,52,51,49,51,51,52,34,52,51,47,50,51,51,35,54,51,51,52,48,52,45,52,54,53,53,53,59,56,57,67,76,96,128,83,61,43,78,43,79,46,66,44,86,90,38,79,45,78,45,75,35,87,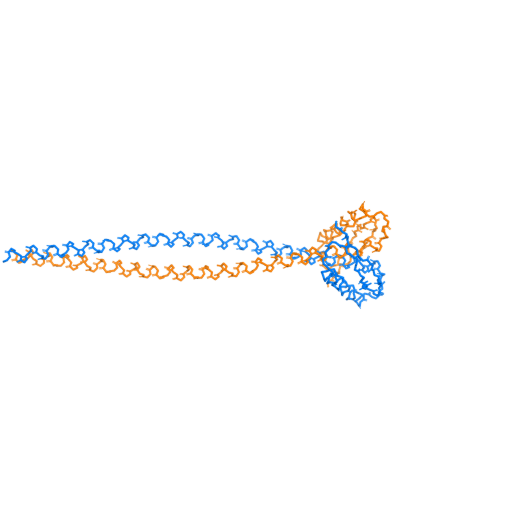60,59,63,69,58,53,50,51,42,43,49,52,53,26,49,49,35,50,55,49,46,74,75,38,79,82,57,48,72,61,54,40,37,49,52,38,30,44,50,41,43,50,53,28,53,50,38,47,52,50,37,52,52,49,50,52,52,41,51,54,50,53,53,49,44,51,51,51,53,53,50,43,52,51,49,52,52,52,34,52,52,46,51,51,51,34,54,51,50,52,49,52,44,52,53,53,54,54,57,54,56,66,75,96

Foldseek 3Di:
DFFDWEWEAAPNDIDIDTHPDDNVVVRVVRVVLNVQLVVVCVVPVPDDPVRSSVVSVVVVVVVVVVVVVVVVVVVVVVVVVVVVVVVVVVVVVVVVVVVVVVVVVVVVVVVVVVVVVVVVVVVD/DFFDWEWEAAPNDIDIDTHPDDNVVVRVVRVVLNVQLVVVCVVPVPDDPVRSSVVSVVVVVVVVVVVVVVVVVVVVVVVVVVVVVVVVVVVVVVVVVVVVVVVVVVVVVVVVVVVVVVVVVVVD

pLDDT: mean 92.82, std 7.75, range [47.28, 98.75]

InterPro domains:
  IPR007838 Cell division protein ZapA-like [PF05164] (6-94)
  IPR007838 Cell division protein ZapA-like [PTHR34981] (1-104)
  IPR036192 Cell division protein ZapA-like superfamily [SSF102829] (5-86)
  IPR053712 Bacterial Cell Division Activator [G3DSA:6.10.250.790] (1-124)

Nearest PDB structures (foldseek):
  2mmv-assembly1_B  TM=7.614E-01  e=2.824E-04  Geobacillus stearothermophilus
  2mmv-assembly1_B  TM=7.621E-01  e=2.824E-04  Geobacillus stearothermophilus

Secondary structure (DSSP, 8-state):
-PPEEEEEEETTEEEEEEESS-HHHHHHHHHHHHHHHHHHHHH-TT--HHHHHHHHHHHHHHHHHHHHHHHHHHHHHHHHHHHHHHHHHHHHHHHHHHHHHHHHHHHHHHHHHHHHHHHHHHH-/-PPEEEEEEETTEEEEEEESS-HHHHHHHHHHHHHHHHHHHHH-TT--HHHHHHHHHHHHHHHHHHHHHHHHHHHHHHHHHHHHHHHHHHHHHHHHHHHHHHHHHHHHHHHHHHHHHHHHHHH-